Protein AF-A0A944BKM5-F1 (afdb_monomer_lite)

pLDDT: mean 87.32, std 9.2, range [54.47, 97.25]

Radius of gyration: 21.91 Å; chains: 1; bounding box: 54×50×58 Å

Structure (mmCIF, N/CA/C/O backbone):
data_AF-A0A944BKM5-F1
#
_entry.id   AF-A0A944BKM5-F1
#
loop_
_atom_site.group_PDB
_atom_site.id
_atom_site.type_symbol
_atom_site.label_atom_id
_atom_site.label_alt_id
_atom_site.label_comp_id
_atom_site.label_asym_id
_atom_site.label_entity_id
_atom_site.label_seq_id
_atom_site.pdbx_PDB_ins_code
_atom_site.Cartn_x
_atom_site.Cartn_y
_atom_site.Cartn_z
_atom_site.occupancy
_atom_site.B_iso_or_equiv
_atom_site.auth_seq_id
_atom_site.auth_comp_id
_atom_site.auth_asym_id
_atom_site.auth_atom_id
_atom_site.pdbx_PDB_model_num
ATOM 1 N N . SER A 1 1 ? 16.848 -21.409 -8.488 1.00 67.06 1 SER A N 1
ATOM 2 C CA . SER A 1 1 ? 15.874 -21.628 -7.401 1.00 67.06 1 SER A CA 1
ATOM 3 C C . SER A 1 1 ? 14.596 -22.185 -7.993 1.00 67.06 1 SER A C 1
ATOM 5 O O . SER A 1 1 ? 14.307 -21.837 -9.130 1.00 67.06 1 SER A O 1
ATOM 7 N N . ARG A 1 2 ? 13.866 -23.047 -7.276 1.00 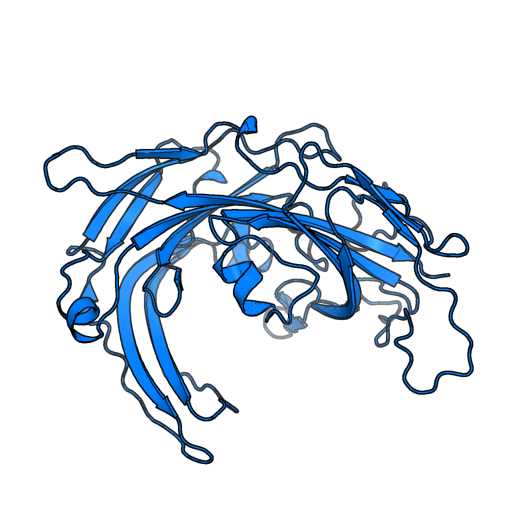83.50 2 ARG A N 1
ATOM 8 C CA . ARG A 1 2 ? 12.548 -23.549 -7.698 1.00 83.50 2 ARG A CA 1
ATOM 9 C C . ARG A 1 2 ? 11.497 -22.981 -6.749 1.00 83.50 2 ARG A C 1
ATOM 11 O O . ARG A 1 2 ? 11.724 -22.989 -5.543 1.00 83.50 2 ARG A O 1
ATOM 18 N N . PHE A 1 3 ? 10.399 -22.488 -7.303 1.00 87.25 3 PHE A N 1
ATOM 19 C CA . PHE A 1 3 ? 9.243 -21.987 -6.564 1.00 87.25 3 PHE A CA 1
ATOM 20 C C . PHE A 1 3 ? 8.012 -22.773 -7.022 1.00 87.25 3 PHE A C 1
ATOM 22 O O . PHE A 1 3 ? 7.973 -23.213 -8.172 1.00 87.25 3 PHE A O 1
ATOM 29 N N . SER A 1 4 ? 7.038 -22.961 -6.137 1.00 89.38 4 SER A N 1
ATOM 30 C CA . SER A 1 4 ? 5.754 -23.590 -6.452 1.00 89.38 4 SER A CA 1
ATOM 31 C C . SER A 1 4 ? 4.616 -22.690 -5.987 1.00 89.38 4 SER A C 1
ATOM 33 O O . SER A 1 4 ? 4.696 -22.072 -4.926 1.00 89.38 4 SER A O 1
ATOM 35 N N . LEU A 1 5 ? 3.576 -22.608 -6.809 1.00 87.69 5 LEU A N 1
ATOM 36 C CA . LEU A 1 5 ? 2.306 -21.973 -6.483 1.00 87.69 5 LEU A CA 1
ATOM 37 C C . LEU A 1 5 ? 1.245 -23.064 -6.574 1.00 87.69 5 LEU A C 1
ATOM 39 O O . LEU A 1 5 ? 1.074 -23.667 -7.633 1.00 87.69 5 LEU A O 1
ATOM 43 N N . ASP A 1 6 ? 0.568 -23.323 -5.463 1.00 89.12 6 ASP A N 1
ATOM 44 C CA . ASP A 1 6 ? -0.441 -24.374 -5.369 1.00 89.12 6 ASP A CA 1
ATOM 45 C C . ASP A 1 6 ? -1.848 -23.771 -5.410 1.00 89.12 6 ASP A C 1
ATOM 47 O O . ASP A 1 6 ? -2.049 -22.615 -5.041 1.00 89.12 6 ASP A O 1
ATOM 51 N N . LYS A 1 7 ? -2.834 -24.583 -5.813 1.00 88.00 7 LYS A N 1
ATOM 52 C CA . LYS A 1 7 ? -4.266 -24.221 -5.821 1.00 88.00 7 LYS A CA 1
ATOM 53 C C . LYS A 1 7 ? -4.591 -22.973 -6.657 1.00 88.00 7 LYS A C 1
ATOM 55 O O . LYS A 1 7 ? -5.461 -22.190 -6.292 1.00 88.00 7 LYS A O 1
ATOM 60 N N . LEU A 1 8 ? -3.897 -22.798 -7.780 1.00 87.62 8 LEU A N 1
ATOM 61 C CA . LEU A 1 8 ? -4.298 -21.811 -8.777 1.00 87.62 8 LEU A CA 1
ATOM 62 C C . LEU A 1 8 ? -5.585 -22.273 -9.463 1.00 87.62 8 LEU A C 1
ATOM 64 O O . LEU A 1 8 ? -5.699 -23.435 -9.863 1.00 87.62 8 LEU A O 1
ATOM 68 N N . GLU A 1 9 ? -6.530 -21.352 -9.614 1.00 91.06 9 GLU A N 1
ATOM 69 C CA . GLU A 1 9 ? -7.710 -21.581 -10.441 1.00 91.06 9 GLU A CA 1
ATOM 70 C C . GLU A 1 9 ? -7.308 -21.798 -11.915 1.00 91.06 9 GLU A C 1
ATOM 72 O O . GLU A 1 9 ? -6.241 -21.364 -12.359 1.00 91.06 9 GLU A O 1
ATOM 77 N N . PRO A 1 10 ? -8.127 -22.488 -12.721 1.00 93.50 10 PRO A N 1
ATOM 78 C CA . PRO A 1 10 ? -7.879 -22.585 -14.152 1.00 93.50 10 PRO A CA 1
ATOM 79 C C . PRO A 1 10 ? -7.942 -21.201 -14.812 1.00 93.50 10 PRO A C 1
ATOM 81 O O . PRO A 1 10 ? -8.901 -20.454 -14.618 1.00 93.50 10 PRO A O 1
ATOM 84 N N . GLY A 1 11 ? -6.955 -20.860 -15.639 1.00 92.75 11 GLY A N 1
ATOM 85 C CA . GLY A 1 11 ? -6.901 -19.539 -16.259 1.00 92.75 11 GLY A CA 1
ATOM 86 C C . GLY A 1 11 ? -5.581 -19.208 -16.941 1.00 92.75 11 GLY A C 1
ATOM 87 O O . GLY A 1 11 ? -4.643 -20.006 -16.972 1.00 92.75 11 GLY A O 1
ATOM 88 N N . LYS A 1 12 ? -5.515 -18.001 -17.510 1.00 90.62 12 LYS A N 1
ATOM 89 C CA . LYS A 1 12 ? -4.280 -17.431 -18.058 1.00 90.62 12 LYS A CA 1
ATOM 90 C C . LYS A 1 12 ? -3.632 -16.522 -17.028 1.00 90.62 12 LYS A C 1
ATOM 92 O O . LYS A 1 12 ? -4.290 -15.637 -16.490 1.00 90.62 12 LYS A O 1
ATOM 97 N N . TYR A 1 13 ? -2.337 -16.711 -16.817 1.00 89.69 13 TYR A N 1
ATOM 98 C CA . TYR A 1 13 ? -1.564 -15.984 -15.821 1.00 89.69 13 TYR A CA 1
ATOM 99 C C . TYR A 1 13 ? -0.344 -15.340 -16.459 1.00 89.69 13 TYR A C 1
ATOM 101 O O . TYR A 1 13 ? 0.337 -15.949 -17.283 1.00 89.69 13 TYR A O 1
ATOM 109 N N . LEU A 1 14 ? -0.042 -14.117 -16.034 1.00 90.19 14 LEU A N 1
ATOM 110 C CA . LEU A 1 14 ? 1.231 -13.471 -16.311 1.00 90.19 14 LEU A CA 1
ATOM 111 C C . LEU A 1 14 ? 2.142 -13.692 -15.104 1.00 90.19 14 LEU A C 1
ATOM 113 O O . LEU A 1 14 ? 1.870 -13.179 -14.022 1.00 90.19 14 LEU A O 1
ATOM 117 N N . ILE A 1 15 ? 3.211 -14.461 -15.284 1.00 91.38 15 ILE A N 1
ATOM 118 C CA . ILE A 1 15 ? 4.198 -14.719 -14.236 1.00 91.38 15 ILE A CA 1
ATOM 119 C C . ILE A 1 15 ? 5.432 -13.885 -14.532 1.00 91.38 15 ILE A C 1
ATOM 121 O O . ILE A 1 15 ? 5.936 -13.885 -15.657 1.00 91.38 15 ILE A O 1
ATOM 125 N N . PHE A 1 16 ? 5.938 -13.203 -13.511 1.00 92.19 16 PHE A N 1
ATOM 126 C CA . PHE A 1 16 ? 7.180 -12.459 -13.596 1.00 92.19 16 PHE A CA 1
ATOM 127 C C . PHE A 1 16 ? 8.074 -12.712 -12.382 1.00 92.19 16 PHE A C 1
ATOM 129 O O . PHE A 1 16 ? 7.610 -13.092 -11.310 1.00 92.19 16 PHE A O 1
ATOM 136 N N . ALA A 1 17 ? 9.371 -12.492 -12.564 1.00 92.38 17 ALA A N 1
ATOM 137 C CA . ALA A 1 17 ? 10.364 -12.520 -11.506 1.00 92.38 17 ALA A CA 1
ATOM 138 C C . ALA A 1 17 ? 11.398 -11.425 -11.745 1.00 92.38 17 ALA A C 1
ATOM 140 O O . ALA A 1 17 ? 11.882 -11.238 -12.863 1.00 92.38 17 ALA A O 1
ATOM 141 N N . LEU A 1 18 ? 11.765 -10.737 -10.670 1.00 93.25 18 LEU A N 1
ATOM 142 C CA . LEU A 1 18 ? 12.852 -9.772 -10.668 1.00 93.25 18 LEU A CA 1
ATOM 143 C C . LEU A 1 18 ? 14.080 -10.413 -10.041 1.00 93.25 18 LEU A C 1
ATOM 145 O O . LEU A 1 18 ? 14.017 -10.981 -8.951 1.00 93.25 18 LEU A O 1
ATOM 149 N N . ALA A 1 19 ? 15.214 -10.270 -10.710 1.00 93.50 19 ALA A N 1
ATOM 150 C CA . ALA A 1 19 ? 16.514 -10.524 -10.117 1.00 93.50 19 ALA A CA 1
ATOM 151 C C . ALA A 1 19 ? 17.203 -9.191 -9.856 1.00 93.50 19 ALA A C 1
ATOM 153 O O . ALA A 1 19 ? 17.174 -8.293 -10.697 1.00 93.50 19 ALA A O 1
ATOM 154 N N . GLY A 1 20 ? 17.835 -9.064 -8.696 1.00 93.44 20 GLY A N 1
ATOM 155 C CA . GLY A 1 20 ? 18.436 -7.812 -8.272 1.00 93.44 20 GLY A CA 1
ATOM 156 C C . GLY A 1 20 ? 19.244 -7.951 -6.993 1.00 93.44 20 GLY A C 1
ATOM 157 O O . GLY A 1 20 ? 19.442 -9.052 -6.477 1.00 93.44 20 GLY A O 1
ATOM 158 N N . ALA A 1 21 ? 19.709 -6.814 -6.488 1.00 92.88 21 ALA A N 1
ATOM 159 C CA . ALA A 1 21 ? 20.446 -6.729 -5.238 1.00 92.88 21 ALA A CA 1
ATOM 160 C C . ALA A 1 21 ? 19.516 -6.268 -4.110 1.00 92.88 21 ALA A C 1
ATOM 162 O O . ALA A 1 21 ? 19.010 -5.144 -4.136 1.00 92.88 21 ALA A O 1
ATOM 163 N N . GLY A 1 22 ? 19.314 -7.135 -3.117 1.00 90.31 22 GLY A N 1
ATOM 164 C CA . GLY A 1 22 ? 18.631 -6.796 -1.870 1.00 90.31 22 GLY A CA 1
ATOM 165 C C . GLY A 1 22 ? 19.586 -6.168 -0.852 1.00 90.31 22 GLY A C 1
ATOM 166 O O . GLY A 1 22 ? 20.737 -6.587 -0.732 1.00 90.31 22 GLY A O 1
ATOM 167 N N . GLY A 1 23 ? 19.105 -5.184 -0.099 1.00 88.69 23 GLY A N 1
ATOM 168 C CA . GLY A 1 23 ? 19.801 -4.547 1.018 1.00 88.69 23 GLY A CA 1
ATOM 169 C C . GLY A 1 23 ? 18.890 -4.434 2.238 1.00 88.69 23 GLY A C 1
ATOM 170 O O . GLY A 1 23 ? 17.668 -4.476 2.110 1.00 88.69 23 GLY A O 1
ATOM 171 N N . ASN A 1 24 ? 19.492 -4.307 3.424 1.00 86.00 24 ASN A N 1
ATOM 172 C CA . ASN A 1 24 ? 18.786 -4.120 4.699 1.00 86.00 24 ASN A CA 1
ATOM 173 C C . ASN A 1 24 ? 17.745 -5.206 5.040 1.00 86.00 24 ASN A C 1
ATOM 175 O O . ASN A 1 24 ? 16.831 -4.948 5.808 1.00 86.00 24 ASN A O 1
ATOM 179 N N . ILE A 1 25 ? 17.891 -6.434 4.531 1.00 83.12 25 ILE A N 1
ATOM 180 C CA . ILE A 1 25 ? 16.893 -7.513 4.693 1.00 83.12 25 ILE A CA 1
ATOM 181 C C . ILE A 1 25 ? 16.577 -7.805 6.172 1.00 83.12 25 ILE A C 1
ATOM 183 O O . ILE A 1 25 ? 15.419 -7.973 6.534 1.00 83.12 25 ILE A O 1
ATOM 187 N N . LEU A 1 26 ? 17.596 -7.829 7.039 1.00 81.25 26 LEU A N 1
ATOM 188 C CA . LEU A 1 26 ? 17.402 -8.065 8.476 1.00 81.25 26 LEU A CA 1
ATOM 189 C C . LEU A 1 26 ? 16.735 -6.880 9.188 1.00 81.25 26 LEU A C 1
ATOM 191 O O . LEU A 1 26 ? 15.969 -7.082 10.118 1.00 81.25 26 LEU A O 1
ATOM 195 N N . ALA A 1 27 ? 17.007 -5.644 8.763 1.00 82.69 27 ALA A N 1
ATOM 196 C CA . ALA A 1 27 ? 16.304 -4.478 9.300 1.00 82.69 27 ALA A CA 1
ATOM 197 C C . ALA A 1 27 ? 14.850 -4.445 8.796 1.00 82.69 27 ALA A C 1
ATOM 199 O O . ALA A 1 27 ? 13.931 -4.151 9.555 1.00 82.69 27 ALA A O 1
ATOM 200 N N . ALA A 1 28 ? 14.635 -4.844 7.540 1.00 82.25 28 ALA A N 1
ATOM 201 C CA . ALA A 1 28 ? 13.328 -4.932 6.905 1.00 82.25 28 ALA A CA 1
ATOM 202 C C . ALA A 1 28 ? 12.380 -5.929 7.582 1.00 82.25 28 ALA A C 1
ATOM 204 O O . ALA A 1 28 ? 11.170 -5.734 7.530 1.00 82.25 28 ALA A O 1
ATOM 205 N N . SER A 1 29 ? 12.902 -6.966 8.250 1.00 75.81 29 SER A N 1
ATOM 206 C CA . SER A 1 29 ? 12.056 -7.894 9.010 1.00 75.81 29 SER A CA 1
ATOM 207 C C . SER A 1 29 ? 11.441 -7.264 10.262 1.00 75.81 29 SER A C 1
ATOM 209 O O . SER A 1 29 ? 10.476 -7.806 10.784 1.00 75.81 29 SER A O 1
ATOM 211 N N . GLN A 1 30 ? 12.003 -6.152 10.747 1.00 75.69 30 GLN A N 1
ATOM 212 C CA . GLN A 1 30 ? 11.473 -5.373 11.872 1.00 75.69 30 GLN A CA 1
ATOM 213 C C . GLN A 1 30 ? 10.744 -4.111 11.399 1.00 75.69 30 GLN A C 1
ATOM 215 O O . GLN A 1 30 ? 9.786 -3.672 12.026 1.00 75.69 30 GLN A O 1
ATOM 220 N N . ASN A 1 31 ? 11.208 -3.515 10.301 1.00 81.12 31 ASN A N 1
ATOM 221 C CA . ASN A 1 31 ? 10.636 -2.309 9.727 1.00 81.12 31 ASN A CA 1
ATOM 222 C C . ASN A 1 31 ? 10.671 -2.389 8.191 1.00 81.12 31 ASN A C 1
ATOM 224 O O . ASN A 1 31 ? 11.718 -2.107 7.605 1.00 81.12 31 ASN A O 1
ATOM 228 N N . PRO A 1 32 ? 9.561 -2.736 7.511 1.00 83.38 32 PRO A N 1
ATOM 229 C CA . PRO A 1 32 ? 9.545 -2.974 6.065 1.00 83.38 32 PRO A CA 1
ATOM 230 C C . PRO A 1 32 ? 9.997 -1.767 5.236 1.00 83.38 32 PRO A C 1
ATOM 232 O O . PRO A 1 32 ? 10.506 -1.942 4.131 1.00 83.38 32 PRO A O 1
ATOM 235 N N . TYR A 1 33 ? 9.903 -0.550 5.777 1.00 88.62 33 TYR A N 1
ATOM 236 C CA . TYR A 1 33 ? 10.384 0.669 5.123 1.00 88.62 33 TYR A CA 1
ATOM 237 C C . TYR A 1 33 ? 11.914 0.755 5.016 1.00 88.62 33 TYR A C 1
ATOM 239 O O . TYR A 1 33 ? 12.425 1.628 4.324 1.00 88.62 33 TYR A O 1
ATOM 247 N N . GLU A 1 34 ? 12.659 -0.137 5.670 1.00 88.44 34 GLU A N 1
ATOM 248 C CA . GLU A 1 34 ? 14.115 -0.245 5.524 1.00 88.44 34 GLU A CA 1
ATOM 249 C C . GLU A 1 34 ? 14.517 -1.068 4.292 1.00 88.44 34 GLU A C 1
ATOM 251 O O . GLU A 1 34 ? 15.664 -0.971 3.842 1.00 88.44 34 GLU A O 1
ATOM 256 N N . LEU A 1 35 ? 13.598 -1.873 3.734 1.00 89.19 35 LEU A N 1
ATOM 257 C CA . LEU A 1 35 ? 13.891 -2.782 2.628 1.00 89.19 35 LEU A CA 1
ATOM 258 C C . LEU A 1 35 ? 14.413 -2.015 1.417 1.00 89.19 35 LEU A C 1
ATOM 260 O O . LEU A 1 35 ? 13.818 -1.034 0.981 1.00 89.19 35 LEU A O 1
ATOM 264 N N . LYS A 1 36 ? 15.511 -2.511 0.847 1.00 92.25 36 LYS A N 1
ATOM 265 C CA . LYS A 1 36 ? 16.042 -2.025 -0.420 1.00 92.25 36 LYS A CA 1
ATOM 266 C C . LYS A 1 36 ? 16.112 -3.165 -1.419 1.00 92.25 36 LYS A C 1
ATOM 268 O O . LYS A 1 36 ? 16.685 -4.208 -1.112 1.00 92.25 36 LYS A O 1
ATOM 273 N N . PHE A 1 37 ? 15.605 -2.955 -2.624 1.00 93.88 37 PHE A N 1
ATOM 274 C CA . PHE A 1 37 ? 15.766 -3.898 -3.721 1.00 93.88 37 PHE A CA 1
ATOM 275 C C . PHE A 1 37 ? 16.029 -3.161 -5.024 1.00 93.88 37 PHE A C 1
ATOM 277 O O . PHE A 1 37 ? 15.123 -2.559 -5.581 1.00 93.88 37 PHE A O 1
ATOM 284 N N . LYS A 1 38 ? 17.255 -3.265 -5.543 1.00 93.31 38 LYS A N 1
ATOM 285 C CA . LYS A 1 38 ? 17.605 -2.694 -6.844 1.00 93.31 38 LYS A CA 1
ATOM 286 C C . LYS A 1 38 ? 17.485 -3.758 -7.939 1.00 93.31 38 LYS A C 1
ATOM 288 O O . LYS A 1 38 ? 18.284 -4.705 -7.919 1.00 93.31 38 LYS A O 1
ATOM 293 N N . PRO A 1 39 ? 16.557 -3.624 -8.901 1.00 93.69 39 PRO A N 1
ATOM 294 C CA . PRO A 1 39 ? 16.396 -4.603 -9.965 1.00 93.69 39 PRO A CA 1
ATOM 295 C C . PRO A 1 39 ? 17.574 -4.573 -10.944 1.00 93.69 39 PRO A C 1
ATOM 297 O O . PRO A 1 39 ? 18.191 -3.540 -11.196 1.00 93.69 39 PRO A O 1
ATOM 300 N N . MET A 1 40 ? 17.888 -5.739 -11.500 1.00 95.69 40 MET A N 1
ATOM 301 C CA . MET A 1 40 ? 18.941 -5.942 -12.499 1.00 95.69 40 MET A CA 1
ATOM 302 C C . MET A 1 40 ? 18.423 -6.675 -13.734 1.00 95.69 40 MET A C 1
ATOM 304 O O . MET A 1 40 ? 18.920 -6.434 -14.828 1.00 95.69 40 MET A O 1
ATOM 308 N N . ALA A 1 41 ? 17.441 -7.561 -13.576 1.00 95.56 41 ALA A N 1
ATOM 309 C CA . ALA A 1 41 ? 16.804 -8.236 -14.695 1.00 95.56 41 ALA A CA 1
ATOM 310 C C . ALA A 1 41 ? 15.354 -8.609 -14.378 1.00 95.56 41 ALA A C 1
ATOM 312 O O . ALA A 1 41 ? 15.008 -8.858 -13.221 1.00 95.56 41 ALA A O 1
ATOM 313 N N . LEU A 1 42 ? 14.534 -8.687 -15.423 1.00 95.31 42 LEU A N 1
ATOM 314 C CA . LEU A 1 42 ? 13.142 -9.120 -15.371 1.00 95.31 42 LEU A CA 1
ATOM 315 C C . LEU A 1 42 ? 12.961 -10.349 -16.270 1.00 95.31 42 LEU A C 1
ATOM 317 O O . LEU A 1 42 ? 13.319 -10.347 -17.449 1.00 95.31 42 LEU A O 1
ATOM 321 N N . GLY A 1 43 ? 12.405 -11.411 -15.697 1.00 94.75 43 GLY A N 1
ATOM 322 C CA . GLY A 1 43 ? 11.850 -12.538 -16.436 1.00 94.75 43 GLY A CA 1
ATOM 323 C C . GLY A 1 43 ? 10.336 -12.448 -16.418 1.00 94.75 43 GLY A C 1
ATOM 324 O O . GLY A 1 43 ? 9.759 -12.175 -15.368 1.00 94.75 43 GLY A O 1
ATOM 325 N N . ILE A 1 44 ? 9.690 -12.656 -17.561 1.00 94.19 44 ILE A N 1
ATOM 326 C CA . ILE A 1 44 ? 8.236 -12.556 -17.682 1.00 94.19 44 ILE A CA 1
ATOM 327 C C . ILE A 1 44 ? 7.702 -13.518 -18.739 1.00 94.19 44 ILE A C 1
ATOM 329 O O . ILE A 1 44 ? 8.331 -13.715 -19.779 1.00 94.19 44 ILE A O 1
ATOM 333 N N . LYS A 1 45 ? 6.555 -14.144 -18.461 1.00 93.12 45 LYS A N 1
ATOM 334 C CA . LYS A 1 45 ? 5.922 -15.114 -19.356 1.00 93.12 45 LYS A CA 1
ATOM 335 C C . LYS A 1 45 ? 4.423 -15.224 -19.093 1.00 93.12 45 LYS A C 1
ATOM 337 O O . LYS A 1 45 ? 3.988 -15.178 -17.946 1.00 93.12 45 LYS A O 1
ATOM 342 N N . GLU A 1 46 ? 3.642 -15.411 -20.153 1.00 92.12 46 GLU A N 1
ATOM 343 C CA . GLU A 1 46 ? 2.238 -15.819 -20.043 1.00 92.12 46 GLU A CA 1
ATOM 344 C C . GLU A 1 46 ? 2.145 -17.350 -20.020 1.00 92.12 46 GLU A C 1
ATOM 346 O O . GLU A 1 46 ? 2.818 -18.035 -20.798 1.00 92.12 46 GLU A O 1
ATOM 351 N N . ILE A 1 47 ? 1.325 -17.884 -19.119 1.00 92.69 47 ILE A N 1
ATOM 352 C CA . ILE A 1 47 ? 1.056 -19.315 -18.992 1.00 92.69 47 ILE A CA 1
ATOM 353 C C . ILE A 1 47 ? -0.451 -19.568 -18.945 1.00 92.69 47 ILE A C 1
ATOM 355 O O . ILE A 1 47 ? -1.230 -18.685 -18.589 1.00 92.69 47 ILE A O 1
ATOM 359 N N . GLU A 1 48 ? -0.855 -20.791 -19.265 1.00 94.19 48 GLU A N 1
ATOM 360 C CA . GLU A 1 48 ? -2.223 -21.276 -19.094 1.00 94.19 48 GLU A CA 1
ATOM 361 C C . GLU A 1 48 ? -2.198 -22.417 -18.075 1.00 94.19 48 GLU A C 1
ATOM 363 O O . GLU A 1 48 ? -1.433 -23.368 -18.232 1.00 94.19 48 GLU A O 1
ATOM 368 N N . VAL A 1 49 ? -3.009 -22.303 -17.026 1.00 94.00 49 VAL A N 1
ATOM 369 C CA . VAL A 1 49 ? -3.215 -23.338 -16.010 1.00 94.00 49 VAL A CA 1
ATOM 370 C C . VAL A 1 49 ? -4.571 -23.979 -16.261 1.00 94.00 49 VAL A C 1
ATOM 372 O O . VAL A 1 49 ? -5.578 -23.286 -16.411 1.00 94.00 49 VAL A O 1
ATOM 375 N N . ARG A 1 50 ? -4.605 -25.311 -16.302 1.00 94.44 50 ARG A N 1
ATOM 376 C CA . ARG A 1 50 ? -5.832 -26.099 -16.454 1.00 94.44 50 ARG A CA 1
ATOM 377 C C . ARG A 1 50 ? -6.116 -26.875 -15.176 1.00 94.44 50 ARG A C 1
ATOM 379 O O . ARG A 1 50 ? -5.202 -27.218 -14.429 1.00 94.44 50 ARG A O 1
ATOM 386 N N . ALA A 1 51 ? -7.394 -27.153 -14.927 1.00 93.75 51 ALA A N 1
ATOM 387 C CA . ALA A 1 51 ? -7.829 -27.846 -13.719 1.00 93.75 51 ALA A CA 1
ATOM 388 C C . ALA A 1 51 ? -7.118 -29.201 -13.562 1.00 93.75 51 ALA A C 1
ATOM 390 O O . ALA A 1 51 ? -7.197 -30.053 -14.446 1.00 93.75 51 ALA A O 1
ATOM 391 N N . GLY A 1 52 ? -6.455 -29.399 -12.420 1.00 92.19 52 GLY A N 1
ATOM 392 C CA . GLY A 1 52 ? -5.766 -30.649 -12.086 1.00 92.19 52 GLY A CA 1
ATOM 393 C C . GLY A 1 52 ? -4.406 -30.857 -12.762 1.00 92.19 52 GLY A C 1
ATOM 394 O O . GLY A 1 52 ? -3.807 -31.911 -12.559 1.00 92.19 52 GLY A O 1
ATOM 395 N N . GLU A 1 53 ? -3.899 -29.889 -13.532 1.00 91.88 53 GLU A N 1
ATOM 396 C CA . GLU A 1 53 ? -2.578 -29.973 -14.161 1.00 91.88 53 GLU A CA 1
ATOM 397 C C . GLU A 1 53 ? -1.496 -29.283 -13.318 1.00 91.88 53 GLU A C 1
ATOM 399 O O . GLU A 1 53 ? -1.714 -28.237 -12.707 1.00 91.88 53 GLU A O 1
ATOM 404 N N . THR A 1 54 ? -0.293 -29.858 -13.319 1.00 90.69 54 THR A N 1
ATOM 405 C CA . THR A 1 54 ? 0.921 -29.186 -12.841 1.00 90.69 54 THR A CA 1
ATOM 406 C C . THR A 1 54 ? 1.682 -28.652 -14.045 1.00 90.69 54 THR A C 1
ATOM 408 O O . THR A 1 54 ? 2.036 -29.414 -14.943 1.00 90.69 54 THR A O 1
ATOM 411 N N . VAL A 1 55 ? 1.947 -27.347 -14.057 1.00 90.88 55 VAL A N 1
ATOM 412 C CA . VAL A 1 55 ? 2.689 -26.683 -15.131 1.00 90.88 55 VAL A CA 1
ATOM 413 C C . VAL A 1 55 ? 4.089 -26.346 -14.627 1.00 90.88 55 VAL A C 1
ATOM 415 O O . VAL A 1 55 ? 4.258 -25.452 -13.800 1.00 90.88 55 VAL A O 1
ATOM 418 N N . ASP A 1 56 ? 5.102 -27.049 -15.133 1.00 92.38 56 ASP A N 1
ATOM 419 C CA . ASP A 1 56 ? 6.502 -26.689 -14.903 1.00 92.38 56 ASP A CA 1
ATOM 420 C C . ASP A 1 56 ? 6.942 -25.645 -15.935 1.00 92.38 56 ASP A C 1
ATOM 422 O O . ASP A 1 56 ? 6.793 -25.837 -17.146 1.00 92.38 56 ASP A O 1
ATOM 426 N N . ILE A 1 57 ? 7.498 -24.531 -15.458 1.00 91.06 57 ILE A N 1
ATOM 427 C CA . ILE A 1 57 ? 7.963 -23.444 -16.317 1.00 91.06 57 ILE A CA 1
ATOM 428 C C . ILE A 1 57 ? 9.388 -23.034 -15.978 1.00 91.06 57 ILE A C 1
ATOM 430 O O . ILE A 1 57 ? 9.737 -22.817 -14.819 1.00 91.06 57 ILE A O 1
ATOM 434 N N . ASP A 1 58 ? 10.179 -22.828 -17.025 1.00 92.69 58 ASP A N 1
ATOM 435 C CA . ASP A 1 58 ? 11.385 -22.020 -16.940 1.00 92.69 58 ASP A CA 1
ATOM 436 C C . ASP A 1 58 ? 11.022 -20.558 -17.203 1.00 92.69 58 ASP A C 1
ATOM 438 O O . ASP A 1 58 ? 10.385 -20.227 -18.213 1.00 92.69 58 ASP A O 1
ATOM 442 N N . LEU A 1 59 ? 11.449 -19.686 -16.289 1.00 93.25 59 LEU A N 1
ATOM 443 C CA . LEU A 1 59 ? 11.289 -18.240 -16.390 1.00 93.25 59 LEU A CA 1
ATOM 444 C C . LEU A 1 59 ? 12.662 -17.580 -16.594 1.00 93.25 59 LEU A C 1
ATOM 446 O O . LEU A 1 59 ? 13.322 -17.204 -15.622 1.00 93.25 59 LEU A O 1
ATOM 450 N N . PRO A 1 60 ? 13.139 -17.475 -17.844 1.00 92.56 60 PRO A N 1
ATOM 451 C CA . PRO A 1 60 ? 14.414 -16.834 -18.137 1.00 92.56 60 PRO A CA 1
ATOM 452 C C . PRO A 1 60 ? 14.354 -15.327 -17.852 1.00 92.56 60 PRO A C 1
ATOM 454 O O . PRO A 1 60 ? 13.386 -14.649 -18.193 1.00 92.56 60 PRO A O 1
ATOM 457 N N . LEU A 1 61 ? 15.423 -14.793 -17.262 1.00 93.69 61 LEU A N 1
ATOM 458 C CA . LEU A 1 61 ? 15.603 -13.364 -16.991 1.00 93.69 61 LEU A CA 1
ATOM 459 C C . LEU A 1 61 ? 16.089 -12.654 -18.265 1.00 93.69 61 LEU A C 1
ATOM 461 O O . LEU A 1 61 ? 17.285 -12.426 -18.434 1.00 93.69 61 LEU A O 1
ATOM 465 N N . GLN A 1 62 ? 15.173 -12.404 -19.200 1.00 93.44 62 GLN A N 1
ATOM 466 C CA . GLN A 1 62 ? 15.501 -11.960 -20.562 1.00 93.44 62 GLN A CA 1
ATOM 467 C C . GLN A 1 62 ? 15.674 -10.444 -20.700 1.00 93.44 62 GLN A C 1
ATOM 469 O O . GLN A 1 62 ? 16.405 -9.996 -21.579 1.00 93.44 62 GLN A O 1
ATOM 474 N N . ILE A 1 63 ? 15.024 -9.657 -19.843 1.00 94.38 63 ILE A N 1
ATOM 475 C CA . ILE A 1 63 ? 15.053 -8.195 -19.915 1.00 94.38 63 ILE A CA 1
ATOM 476 C C . ILE A 1 63 ? 16.152 -7.690 -18.976 1.00 94.38 63 ILE A C 1
ATOM 478 O O . ILE A 1 63 ? 16.027 -7.820 -17.756 1.00 94.38 63 ILE A O 1
ATOM 482 N N . ASP A 1 64 ? 17.232 -7.124 -19.526 1.00 94.31 64 ASP A N 1
ATOM 483 C CA . ASP A 1 64 ? 18.342 -6.561 -18.742 1.00 94.31 64 ASP A CA 1
ATOM 484 C C . ASP A 1 64 ? 18.043 -5.117 -18.311 1.00 94.31 64 ASP A C 1
ATOM 486 O O . ASP A 1 64 ? 18.159 -4.168 -19.090 1.00 94.31 64 ASP A O 1
ATOM 490 N N . LEU A 1 65 ? 17.718 -4.946 -17.031 1.00 94.25 65 LEU A N 1
ATOM 491 C CA . LEU A 1 65 ? 17.384 -3.654 -16.428 1.00 94.25 65 LEU A CA 1
ATOM 492 C C . LEU A 1 65 ? 18.625 -2.827 -16.051 1.00 94.25 65 LEU A C 1
ATOM 494 O O . LEU A 1 65 ? 18.503 -1.798 -15.400 1.00 94.25 65 LEU A O 1
ATOM 498 N N . ARG A 1 66 ? 19.837 -3.247 -16.430 1.00 91.50 66 ARG A N 1
ATOM 499 C CA . ARG A 1 66 ? 21.068 -2.458 -16.223 1.00 91.50 66 ARG A CA 1
ATOM 500 C C . ARG A 1 66 ? 21.475 -1.665 -17.455 1.00 91.50 66 ARG A C 1
ATOM 502 O O . ARG A 1 66 ? 22.271 -0.738 -17.338 1.00 91.50 66 ARG A O 1
ATOM 509 N N . THR A 1 67 ? 21.020 -2.092 -18.630 1.00 88.12 67 THR A N 1
ATOM 510 C CA . THR A 1 67 ? 21.485 -1.557 -19.918 1.00 88.12 67 THR A CA 1
ATOM 511 C C . THR A 1 67 ? 20.352 -1.234 -20.886 1.00 88.12 67 THR A C 1
ATOM 513 O O . THR A 1 67 ? 20.537 -0.376 -21.748 1.00 88.12 67 THR A O 1
ATOM 516 N N . ASN A 1 68 ? 19.182 -1.868 -20.744 1.00 86.38 68 ASN A N 1
ATOM 517 C CA . ASN A 1 68 ? 18.030 -1.654 -21.616 1.00 86.38 68 ASN A CA 1
ATOM 518 C C . ASN A 1 68 ? 16.881 -0.948 -20.882 1.00 86.38 68 ASN A C 1
ATOM 520 O O . ASN A 1 68 ? 15.777 -1.485 -20.759 1.00 86.38 68 ASN A O 1
ATOM 524 N N . THR A 1 69 ? 17.150 0.258 -20.382 1.00 92.38 69 THR A N 1
ATOM 525 C CA . THR A 1 69 ? 16.183 1.038 -19.602 1.00 92.38 69 THR A CA 1
ATOM 526 C C . THR A 1 69 ? 15.873 2.395 -20.212 1.00 92.38 69 THR A C 1
ATOM 528 O O . THR A 1 69 ? 16.632 2.932 -21.028 1.00 92.38 69 THR A O 1
ATOM 531 N N . ASP A 1 70 ? 14.722 2.918 -19.801 1.00 93.19 70 ASP A N 1
ATOM 532 C CA . ASP A 1 70 ? 14.399 4.335 -19.814 1.00 93.19 70 ASP A CA 1
ATOM 533 C C . ASP A 1 70 ? 14.503 4.863 -18.372 1.00 93.19 70 ASP A C 1
ATOM 535 O O . ASP A 1 70 ? 14.014 4.235 -17.426 1.00 93.19 70 ASP A O 1
ATOM 539 N N . ASP A 1 71 ? 15.158 6.013 -18.204 1.00 94.00 71 ASP A N 1
ATOM 540 C CA . ASP A 1 71 ? 15.483 6.570 -16.889 1.00 94.00 71 ASP A CA 1
ATOM 541 C C . ASP A 1 71 ? 14.573 7.7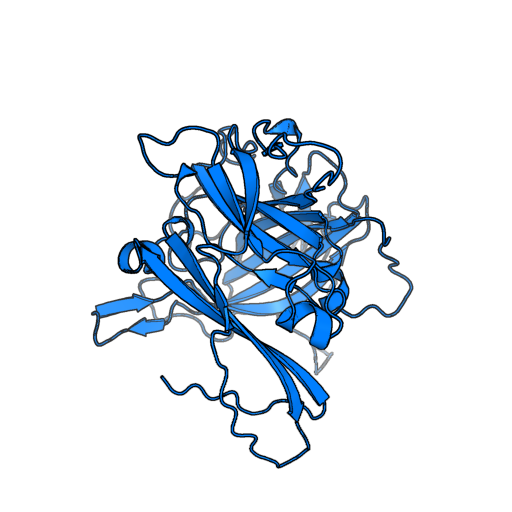52 -16.550 1.00 94.00 71 ASP A C 1
ATOM 543 O O . ASP A 1 71 ? 14.343 8.635 -17.377 1.00 94.00 71 ASP A O 1
ATOM 547 N N . ALA A 1 72 ? 14.121 7.832 -15.303 1.00 96.00 72 ALA A N 1
ATOM 548 C CA . ALA A 1 72 ? 13.387 8.981 -14.784 1.00 96.00 72 ALA A CA 1
ATOM 549 C C . ALA A 1 72 ? 13.970 9.451 -13.449 1.00 96.00 72 ALA A C 1
ATOM 551 O O . ALA A 1 72 ? 14.754 8.760 -12.796 1.00 96.00 72 ALA A O 1
ATOM 552 N N . ARG A 1 73 ? 13.588 10.657 -13.032 1.00 96.69 73 ARG A N 1
ATOM 553 C CA . ARG A 1 73 ? 13.986 11.243 -11.749 1.00 96.69 73 ARG A CA 1
ATOM 554 C C . ARG A 1 73 ? 12.763 11.495 -10.887 1.00 96.69 73 ARG A C 1
ATOM 556 O O . ARG A 1 73 ? 11.758 12.002 -11.374 1.00 96.69 73 ARG A O 1
ATOM 563 N N . LEU A 1 74 ? 12.870 11.206 -9.598 1.00 96.69 74 LEU A N 1
ATOM 564 C CA . LEU A 1 74 ? 11.853 11.551 -8.614 1.00 96.69 74 LEU A CA 1
ATOM 565 C C . LEU A 1 74 ? 12.426 12.518 -7.587 1.00 96.69 74 LEU A C 1
ATOM 567 O O . LEU A 1 74 ? 13.392 12.211 -6.894 1.00 96.69 74 LEU A O 1
ATOM 571 N N . HIS A 1 75 ? 11.791 13.674 -7.452 1.00 96.19 75 HIS A N 1
ATOM 572 C CA . HIS A 1 75 ? 11.978 14.542 -6.301 1.00 96.19 75 HIS A CA 1
ATOM 573 C C . HIS A 1 75 ? 11.012 14.097 -5.205 1.00 96.19 75 HIS A C 1
ATOM 575 O O . HIS A 1 75 ? 9.805 14.269 -5.341 1.00 96.19 75 HIS A O 1
ATOM 581 N N . PHE A 1 76 ? 11.542 13.521 -4.131 1.00 95.00 76 PHE A N 1
ATOM 582 C CA . PHE A 1 76 ? 10.784 12.920 -3.038 1.00 95.00 76 PHE A CA 1
ATOM 583 C C . PHE A 1 76 ? 11.111 13.615 -1.711 1.00 95.00 76 PHE A C 1
ATOM 585 O O . PHE A 1 76 ? 12.282 13.831 -1.390 1.00 95.00 76 PHE A O 1
ATOM 592 N N . GLY A 1 77 ? 10.105 14.021 -0.940 1.00 86.88 77 GLY A N 1
ATOM 593 C CA . GLY A 1 77 ? 10.334 14.731 0.323 1.00 86.88 77 GLY A CA 1
ATOM 594 C C . GLY A 1 77 ? 9.114 15.483 0.845 1.00 86.88 77 GLY A C 1
ATOM 595 O O . GLY A 1 77 ? 8.062 15.447 0.228 1.00 86.88 77 GLY A O 1
ATOM 596 N N . GLN A 1 78 ? 9.248 16.146 1.999 1.00 90.94 78 GLN A N 1
ATOM 597 C CA . GLN A 1 78 ? 8.124 16.777 2.715 1.00 90.94 78 GLN A CA 1
ATOM 598 C C . GLN A 1 78 ? 6.897 15.851 2.786 1.00 90.94 78 GLN A C 1
ATOM 600 O O . GLN A 1 78 ? 5.877 16.101 2.156 1.00 90.94 78 GLN A O 1
ATOM 605 N N . LEU A 1 79 ? 7.017 14.745 3.519 1.00 94.25 79 LEU A N 1
ATOM 606 C CA . LEU A 1 79 ? 5.930 13.776 3.669 1.00 94.25 79 LEU A CA 1
ATOM 607 C C . LEU A 1 79 ? 4.699 14.415 4.348 1.00 94.25 79 LEU A C 1
ATOM 609 O O . LEU A 1 79 ? 4.855 15.405 5.075 1.00 94.25 79 LEU A O 1
ATOM 613 N N . PRO A 1 80 ? 3.476 13.894 4.119 1.00 94.06 80 PRO A N 1
ATOM 614 C CA . PRO A 1 80 ? 2.265 14.464 4.698 1.00 94.06 80 PRO A CA 1
ATOM 615 C C . PRO A 1 80 ? 2.324 14.492 6.223 1.00 94.06 80 PRO A C 1
ATOM 617 O O . PRO A 1 80 ? 2.993 13.681 6.864 1.00 94.06 80 PRO A O 1
ATOM 620 N N . THR A 1 81 ? 1.603 15.444 6.809 1.00 93.25 81 THR A N 1
ATOM 621 C CA . THR A 1 81 ? 1.482 15.569 8.262 1.00 93.25 81 THR A CA 1
ATOM 622 C C . THR A 1 81 ? 0.658 14.424 8.838 1.00 93.25 81 THR A C 1
ATOM 624 O O . THR A 1 81 ? -0.474 14.198 8.411 1.00 93.25 81 THR A O 1
ATOM 627 N N . ASP A 1 82 ? 1.195 13.769 9.859 1.00 92.75 82 ASP A N 1
ATOM 628 C CA . ASP A 1 82 ? 0.468 12.853 10.719 1.00 92.75 82 ASP A CA 1
ATOM 629 C C . ASP A 1 82 ? -0.516 13.640 11.604 1.00 92.75 82 ASP A C 1
ATOM 631 O O . ASP A 1 82 ? -0.087 14.455 12.430 1.00 92.75 82 ASP A O 1
ATOM 635 N N . PRO A 1 83 ? -1.835 13.415 11.482 1.00 89.62 83 PRO A N 1
ATOM 636 C CA . PRO A 1 83 ? -2.826 14.103 12.299 1.00 89.62 83 PRO A CA 1
ATOM 637 C C . PRO A 1 83 ? -2.728 13.759 13.793 1.00 89.62 83 PRO A C 1
ATOM 639 O O . PRO A 1 83 ? -3.247 14.524 14.606 1.00 89.62 83 PRO A O 1
ATOM 642 N N . LYS A 1 84 ? -2.074 12.647 14.169 1.00 86.00 84 LYS A N 1
ATOM 643 C CA . LYS A 1 84 ? -1.860 12.259 15.572 1.00 86.00 84 LYS A CA 1
ATOM 644 C C . LYS A 1 84 ? -0.797 13.126 16.245 1.00 86.00 84 LYS A C 1
ATOM 646 O O . LYS A 1 84 ? -0.981 13.554 17.378 1.00 86.00 84 LYS A O 1
ATOM 651 N N . THR A 1 85 ? 0.313 13.385 15.556 1.00 88.19 85 THR A N 1
ATOM 652 C CA . THR A 1 85 ? 1.491 14.051 16.145 1.00 88.19 85 THR A CA 1
ATOM 653 C C . THR A 1 85 ? 1.660 15.503 15.693 1.00 88.19 85 THR A C 1
ATOM 655 O O . THR A 1 85 ? 2.417 16.258 16.302 1.00 88.19 85 THR A O 1
ATOM 658 N N . GLY A 1 86 ? 0.988 15.909 14.612 1.00 91.19 86 GLY A N 1
ATOM 659 C CA . GLY A 1 86 ? 1.185 17.207 13.965 1.00 91.19 86 GLY A CA 1
ATOM 660 C C . GLY A 1 86 ? 2.532 17.344 13.242 1.00 91.19 86 GLY A C 1
ATOM 661 O O . GLY A 1 86 ? 2.837 18.424 12.740 1.00 91.19 86 GLY A O 1
ATOM 662 N N . GLN A 1 87 ? 3.333 16.276 13.177 1.00 93.19 87 GLN A N 1
ATOM 663 C CA . GLN A 1 87 ? 4.624 16.229 12.487 1.00 93.19 87 GLN A CA 1
ATOM 664 C C . GLN A 1 87 ? 4.489 15.544 11.125 1.00 93.19 87 GLN A C 1
ATOM 666 O O . GLN A 1 87 ? 3.514 14.842 10.876 1.00 93.19 87 GLN A O 1
ATOM 671 N N . ALA A 1 88 ? 5.453 15.739 10.224 1.00 93.62 88 ALA A N 1
ATOM 672 C CA . ALA A 1 88 ? 5.512 14.958 8.986 1.00 93.62 88 ALA A CA 1
ATOM 673 C C . ALA A 1 88 ? 5.681 13.462 9.298 1.00 93.62 88 ALA A C 1
ATOM 675 O O . ALA A 1 88 ? 6.358 13.106 10.267 1.00 93.62 88 ALA A O 1
ATOM 676 N N . LEU A 1 89 ? 5.092 12.595 8.470 1.00 94.06 89 LEU A N 1
ATOM 677 C CA . LEU A 1 89 ? 5.286 11.155 8.604 1.00 94.06 89 LEU A CA 1
ATOM 678 C C . LEU A 1 89 ? 6.785 10.807 8.534 1.00 94.06 89 LEU A C 1
ATOM 680 O O . LEU A 1 89 ? 7.508 11.371 7.708 1.00 94.06 89 LEU A O 1
ATOM 684 N N . PRO A 1 90 ? 7.273 9.920 9.417 1.00 93.06 90 PRO A N 1
ATOM 685 C CA . PRO A 1 90 ? 8.702 9.687 9.593 1.00 93.06 90 PRO A CA 1
ATOM 686 C C . PRO A 1 90 ? 9.320 8.695 8.607 1.00 93.06 90 PRO A C 1
ATOM 688 O O . PRO A 1 90 ? 10.543 8.593 8.603 1.00 93.06 90 PRO A O 1
ATOM 691 N N . MET A 1 91 ? 8.522 7.941 7.844 1.00 93.88 91 MET A N 1
ATOM 692 C CA . MET A 1 91 ? 9.010 6.895 6.939 1.00 93.88 91 MET A CA 1
ATOM 693 C C . MET A 1 91 ? 8.573 7.154 5.504 1.00 93.88 91 MET A C 1
ATOM 695 O O . MET A 1 91 ? 7.419 7.508 5.269 1.00 93.88 91 MET A O 1
ATOM 699 N N . GLY A 1 92 ? 9.480 6.923 4.555 1.00 93.81 92 GLY A N 1
ATOM 700 C CA . GLY A 1 92 ? 9.237 7.078 3.124 1.00 93.81 92 GLY A CA 1
ATOM 701 C C . GLY A 1 92 ? 9.737 5.881 2.318 1.00 93.81 92 GLY A C 1
ATOM 702 O O . GLY A 1 92 ? 10.831 5.378 2.564 1.00 93.81 92 GLY A O 1
ATOM 703 N N . LEU A 1 93 ? 8.958 5.438 1.336 1.00 94.38 93 LEU A N 1
ATOM 704 C CA . LEU A 1 93 ? 9.320 4.367 0.411 1.00 94.38 93 LEU A CA 1
ATOM 705 C C . LEU A 1 93 ? 8.902 4.747 -1.008 1.00 94.38 93 LEU A C 1
ATOM 707 O O . LEU A 1 93 ? 7.845 5.339 -1.217 1.00 94.38 93 LEU A O 1
ATOM 711 N N . VAL A 1 94 ? 9.732 4.406 -1.987 1.00 95.31 94 VAL A N 1
ATOM 712 C CA . VAL A 1 94 ? 9.453 4.641 -3.404 1.00 95.31 94 VAL A CA 1
ATOM 713 C C . VAL A 1 94 ? 9.412 3.304 -4.128 1.00 95.31 94 VAL A C 1
ATOM 715 O O . VAL A 1 94 ? 10.358 2.522 -4.054 1.00 95.31 94 VAL A O 1
ATOM 718 N N . LEU A 1 95 ? 8.314 3.058 -4.838 1.00 94.94 95 LEU A N 1
ATOM 719 C CA . LEU A 1 95 ? 8.039 1.826 -5.570 1.00 94.94 95 LEU A CA 1
ATOM 720 C C . LEU A 1 95 ? 7.789 2.166 -7.049 1.00 94.94 95 LEU A C 1
ATOM 722 O O . LEU A 1 95 ? 6.678 2.545 -7.423 1.00 94.94 95 LEU A O 1
ATOM 726 N N . PRO A 1 96 ? 8.811 2.097 -7.912 1.00 95.31 96 PRO A N 1
ATOM 727 C CA . PRO A 1 96 ? 8.652 2.158 -9.361 1.00 95.31 96 PRO A CA 1
ATOM 728 C C . PRO A 1 96 ? 7.877 0.944 -9.868 1.00 95.31 96 PRO A C 1
ATOM 730 O O . PRO A 1 96 ? 8.121 -0.187 -9.440 1.00 95.31 96 PRO A O 1
ATOM 733 N N . MET A 1 97 ? 6.953 1.172 -10.795 1.00 93.44 97 MET A N 1
ATOM 734 C CA . MET A 1 97 ? 6.057 0.149 -11.326 1.00 93.44 97 MET A CA 1
ATOM 735 C C . MET A 1 97 ? 5.805 0.354 -12.816 1.00 93.44 97 MET A C 1
ATOM 737 O O . MET A 1 97 ? 5.914 1.464 -13.329 1.00 93.44 97 MET A O 1
ATOM 741 N N . ILE A 1 98 ? 5.382 -0.697 -13.510 1.00 92.19 98 ILE A N 1
ATOM 742 C CA . ILE A 1 98 ? 4.790 -0.572 -14.845 1.00 92.19 98 ILE A CA 1
ATOM 743 C C . ILE A 1 98 ? 3.373 -1.120 -14.839 1.00 92.19 98 ILE A C 1
ATOM 745 O O . ILE A 1 98 ? 3.117 -2.221 -14.346 1.00 92.19 98 ILE A O 1
ATOM 749 N N . ARG A 1 99 ? 2.452 -0.360 -15.426 1.00 90.19 99 ARG A N 1
ATOM 750 C CA . ARG A 1 99 ? 1.136 -0.858 -15.810 1.00 90.19 99 ARG A CA 1
ATOM 751 C C . ARG A 1 99 ? 1.242 -1.482 -17.195 1.00 90.19 99 ARG A C 1
ATOM 753 O O . ARG A 1 99 ? 1.688 -0.842 -18.145 1.00 90.19 99 ARG A O 1
ATOM 760 N N . THR A 1 100 ? 0.823 -2.740 -17.311 1.00 88.75 100 THR A N 1
ATOM 761 C CA . THR A 1 100 ? 1.050 -3.542 -18.523 1.00 88.75 100 THR A CA 1
ATOM 762 C C . THR A 1 100 ? -0.166 -3.687 -19.430 1.00 88.75 100 THR A C 1
ATOM 764 O O . THR A 1 100 ? -0.093 -4.320 -20.482 1.00 88.75 100 THR A O 1
ATOM 767 N N . GLY A 1 101 ? -1.315 -3.154 -19.011 1.00 83.38 101 GLY A N 1
ATOM 768 C CA . GLY A 1 101 ? -2.621 -3.447 -19.611 1.00 83.38 101 GLY A CA 1
ATOM 769 C C . GLY A 1 101 ? -3.202 -4.805 -19.188 1.00 83.38 101 GLY A C 1
ATOM 770 O O . GLY A 1 101 ? -4.413 -4.978 -19.260 1.00 83.38 101 GLY A O 1
ATOM 771 N N . LYS A 1 102 ? -2.369 -5.728 -18.680 1.00 83.81 102 LYS A N 1
ATOM 772 C CA . LYS A 1 102 ? -2.777 -7.017 -18.088 1.00 83.81 102 LYS A CA 1
ATOM 773 C C . LYS A 1 102 ? -2.588 -7.076 -16.563 1.00 83.81 102 LYS A C 1
ATOM 775 O O . LYS A 1 102 ? -2.870 -8.098 -15.953 1.00 83.81 102 LYS A O 1
ATOM 780 N N . GLY A 1 103 ? -2.079 -6.004 -15.957 1.00 80.69 103 GLY A N 1
ATOM 781 C CA . GLY A 1 103 ? -1.798 -5.910 -14.526 1.00 80.69 103 GLY A CA 1
ATOM 782 C C . GLY A 1 103 ? -0.686 -4.904 -14.232 1.00 80.69 103 GLY A C 1
ATOM 783 O O . GLY A 1 103 ? -0.391 -4.035 -15.060 1.00 80.69 103 GLY A O 1
ATOM 784 N N . TYR A 1 104 ? -0.060 -5.054 -13.067 1.00 86.12 104 TYR A N 1
ATOM 785 C CA . TYR A 1 104 ? 1.056 -4.229 -12.609 1.00 86.12 104 TYR A CA 1
ATOM 786 C C . TYR A 1 104 ? 2.287 -5.082 -12.322 1.00 86.12 104 TYR A C 1
ATOM 788 O O . TYR A 1 104 ? 2.172 -6.206 -11.840 1.00 86.12 104 TYR A O 1
ATOM 796 N N . ILE A 1 105 ? 3.467 -4.526 -12.585 1.00 89.69 105 ILE A N 1
ATOM 797 C CA . ILE A 1 105 ? 4.750 -5.117 -12.201 1.00 89.69 105 ILE A CA 1
ATOM 798 C C . ILE A 1 105 ? 5.490 -4.084 -11.361 1.00 89.69 105 ILE A C 1
ATOM 800 O O . ILE A 1 105 ? 5.854 -3.022 -11.865 1.00 89.69 105 ILE A O 1
ATOM 804 N N . PHE A 1 106 ? 5.703 -4.395 -10.086 1.00 90.06 106 PHE A N 1
ATOM 805 C CA . PHE A 1 106 ? 6.614 -3.650 -9.219 1.00 90.06 106 PHE A CA 1
ATOM 806 C C . PHE A 1 106 ? 8.046 -3.924 -9.678 1.00 90.06 106 PHE A C 1
ATOM 808 O O . PHE A 1 106 ? 8.360 -5.066 -9.990 1.00 90.06 106 PHE A O 1
ATOM 815 N N . LEU A 1 107 ? 8.898 -2.904 -9.755 1.00 93.19 107 LEU A N 1
ATOM 816 C CA . LEU A 1 107 ? 10.264 -3.042 -10.268 1.00 93.19 107 LEU A CA 1
ATOM 817 C C . LEU A 1 107 ? 11.319 -2.932 -9.165 1.00 93.19 107 LEU A C 1
ATOM 819 O O . LEU A 1 107 ? 12.272 -3.705 -9.150 1.00 93.19 107 LEU A O 1
ATOM 823 N N . ASP A 1 108 ? 11.161 -1.979 -8.254 1.00 93.56 108 ASP A N 1
ATOM 824 C CA . ASP A 1 108 ? 12.163 -1.611 -7.249 1.00 93.56 108 ASP A CA 1
ATOM 825 C C . ASP A 1 108 ? 11.462 -1.327 -5.910 1.00 93.56 108 ASP A C 1
ATOM 827 O O . ASP A 1 108 ? 10.278 -0.978 -5.873 1.00 93.56 108 ASP A O 1
ATOM 831 N N . VAL A 1 109 ? 12.201 -1.510 -4.817 1.00 93.25 109 VAL A N 1
ATOM 832 C CA . VAL A 1 109 ? 11.838 -1.042 -3.481 1.00 93.25 109 VAL A CA 1
ATOM 833 C C . VAL A 1 109 ? 12.948 -0.113 -2.998 1.00 93.25 109 VAL A C 1
ATOM 835 O O . VAL A 1 109 ? 14.023 -0.576 -2.604 1.00 93.25 109 VAL A O 1
ATOM 838 N N . ASN A 1 110 ? 12.701 1.199 -3.028 1.00 93.06 110 ASN A N 1
ATOM 839 C CA . ASN A 1 110 ? 13.704 2.207 -2.706 1.00 93.06 110 ASN A CA 1
ATOM 840 C C . ASN A 1 110 ? 13.383 2.920 -1.383 1.00 93.06 110 ASN A C 1
ATOM 842 O O . ASN A 1 110 ? 12.478 3.753 -1.301 1.00 93.06 110 ASN A O 1
ATOM 846 N N . SER A 1 111 ? 14.175 2.602 -0.357 1.00 92.75 111 SER A N 1
ATOM 847 C CA . SER A 1 111 ? 14.130 3.176 0.992 1.00 92.75 111 SER A CA 1
ATOM 848 C C . SER A 1 111 ? 15.176 4.272 1.245 1.00 92.75 111 SER A C 1
ATOM 850 O O . SER A 1 111 ? 15.380 4.672 2.391 1.00 92.75 111 SER A O 1
ATOM 852 N N . GLU A 1 112 ? 15.859 4.781 0.208 1.00 91.50 112 GLU A N 1
ATOM 853 C CA . GLU A 1 112 ? 16.976 5.731 0.366 1.00 91.50 112 GLU A CA 1
ATOM 854 C C . GLU A 1 112 ? 16.570 7.024 1.079 1.00 91.50 112 GLU A C 1
ATOM 856 O O . GLU A 1 112 ? 17.415 7.643 1.722 1.00 91.50 112 GLU A O 1
ATOM 861 N N . TRP A 1 113 ? 15.289 7.403 1.015 1.00 93.44 113 TRP A N 1
ATOM 862 C CA . TRP A 1 113 ? 14.748 8.555 1.739 1.00 93.44 113 TRP A CA 1
ATOM 863 C C . TRP A 1 113 ? 14.943 8.460 3.259 1.00 93.44 113 TRP A C 1
ATOM 865 O O . TRP A 1 113 ? 15.166 9.479 3.907 1.00 93.44 113 TRP A O 1
ATOM 875 N N . ASN A 1 114 ? 14.931 7.249 3.823 1.00 92.00 114 ASN A N 1
ATOM 876 C CA . ASN A 1 114 ? 15.088 7.030 5.263 1.00 92.00 114 ASN A CA 1
ATOM 877 C C . ASN A 1 114 ? 16.547 7.174 5.741 1.00 92.00 114 ASN A C 1
ATOM 879 O O . ASN A 1 114 ? 16.815 7.094 6.941 1.00 92.00 114 ASN A O 1
ATOM 883 N N . LEU A 1 115 ? 17.511 7.370 4.831 1.00 89.12 115 LEU A N 1
ATOM 884 C CA . LEU A 1 115 ? 18.929 7.461 5.174 1.00 89.12 115 LEU A CA 1
ATOM 885 C C . LEU A 1 115 ? 19.311 8.881 5.643 1.00 89.12 115 LEU A C 1
ATOM 887 O O . LEU A 1 115 ? 18.876 9.862 5.038 1.00 89.12 115 LEU A O 1
ATOM 891 N N . PRO A 1 116 ? 20.203 9.032 6.647 1.00 87.06 116 PRO A N 1
ATOM 892 C CA . PRO A 1 116 ? 20.595 10.341 7.195 1.00 87.06 116 PRO A CA 1
ATOM 893 C C . PRO A 1 116 ? 21.167 11.340 6.178 1.00 87.06 116 PRO A C 1
ATOM 895 O O . PRO A 1 116 ? 21.181 12.544 6.416 1.00 87.06 116 PRO A O 1
ATOM 898 N N . ASN A 1 117 ? 21.683 10.838 5.061 1.00 87.81 117 ASN A N 1
ATOM 899 C CA . ASN A 1 117 ? 22.319 11.588 3.984 1.00 87.81 117 ASN A CA 1
ATOM 900 C C . ASN A 1 117 ? 21.535 11.492 2.667 1.00 87.81 117 ASN A C 1
ATOM 902 O O . ASN A 1 117 ? 22.126 11.622 1.591 1.00 87.81 117 ASN A O 1
ATOM 906 N N . PHE A 1 118 ? 20.224 11.242 2.743 1.00 91.62 118 PHE A N 1
ATOM 907 C CA . PHE A 1 118 ? 19.350 11.273 1.581 1.00 91.62 118 PHE A CA 1
ATOM 908 C C . PHE A 1 118 ? 19.516 12.581 0.800 1.00 91.62 118 PHE A C 1
ATOM 910 O O . PHE A 1 118 ? 19.571 13.677 1.364 1.00 91.62 118 PHE A O 1
ATOM 917 N N . SER A 1 119 ? 19.563 12.462 -0.524 1.00 91.62 119 SER A N 1
ATOM 918 C CA . SER A 1 119 ? 19.566 13.607 -1.421 1.00 91.62 119 SER A CA 1
ATOM 919 C C . SER A 1 119 ? 18.666 13.334 -2.613 1.00 91.62 119 SER A C 1
ATOM 921 O O . SER A 1 119 ? 18.611 12.227 -3.142 1.00 91.62 119 SER A O 1
ATOM 923 N N . ASN A 1 120 ? 17.951 14.374 -3.026 1.00 93.56 120 ASN A N 1
ATOM 924 C CA . ASN A 1 120 ? 17.182 14.346 -4.256 1.00 93.56 120 ASN A CA 1
ATOM 925 C C . ASN A 1 120 ? 18.077 14.606 -5.478 1.00 93.56 120 ASN A C 1
ATOM 927 O O . ASN A 1 120 ? 19.067 15.333 -5.361 1.00 93.56 120 ASN A O 1
ATOM 931 N N . PRO A 1 121 ? 17.661 14.151 -6.673 1.00 95.88 121 PRO A N 1
ATOM 932 C CA . PRO A 1 121 ? 16.520 13.268 -6.936 1.00 95.88 121 PRO A CA 1
ATOM 933 C C . PRO A 1 121 ? 16.876 11.778 -6.805 1.00 95.88 121 PRO A C 1
ATOM 935 O O . PRO A 1 121 ? 18.018 11.380 -7.026 1.00 95.88 121 PRO A O 1
ATOM 938 N N . ILE A 1 122 ? 15.869 10.945 -6.543 1.00 94.94 122 ILE A N 1
ATOM 939 C CA . ILE A 1 122 ? 15.968 9.486 -6.658 1.00 94.94 122 ILE A CA 1
ATOM 940 C C . ILE A 1 122 ? 15.978 9.113 -8.145 1.00 94.94 122 ILE A C 1
ATOM 942 O O . ILE A 1 122 ? 15.175 9.625 -8.929 1.00 94.94 122 ILE A O 1
ATOM 946 N N . SER A 1 123 ? 16.891 8.223 -8.535 1.00 94.25 123 SER A N 1
ATOM 947 C CA . SER A 1 123 ? 16.950 7.684 -9.900 1.00 94.25 123 SER A CA 1
ATOM 948 C C . SER A 1 123 ? 16.003 6.498 -10.041 1.00 94.25 123 SER A C 1
ATOM 950 O O . SER A 1 123 ? 16.072 5.563 -9.246 1.00 94.25 123 SER A O 1
ATOM 952 N N . LEU A 1 124 ? 15.141 6.537 -11.052 1.00 95.31 124 LEU A N 1
ATOM 953 C CA . LEU A 1 124 ? 14.187 5.482 -11.375 1.00 95.31 124 LEU A CA 1
ATOM 954 C C . LEU A 1 124 ? 14.550 4.861 -12.722 1.00 95.31 124 LEU A C 1
ATOM 956 O O . LEU A 1 124 ? 14.963 5.580 -13.632 1.00 95.31 124 LEU A O 1
ATOM 960 N N . ILE A 1 125 ? 14.341 3.554 -12.855 1.00 94.19 125 ILE A N 1
ATOM 961 C CA . ILE A 1 125 ? 14.593 2.820 -14.096 1.00 94.19 125 ILE A CA 1
ATOM 962 C C . ILE A 1 125 ? 13.371 1.997 -14.486 1.00 94.19 125 ILE A C 1
ATOM 964 O O . ILE A 1 125 ? 12.725 1.383 -13.634 1.00 94.19 125 ILE A O 1
ATOM 968 N N . PHE A 1 126 ? 13.077 1.970 -15.781 1.00 95.12 126 PHE A N 1
ATOM 969 C CA . PHE A 1 126 ? 11.972 1.210 -16.358 1.00 95.12 126 PHE A CA 1
ATOM 970 C C . PHE A 1 126 ? 12.463 0.428 -17.576 1.00 95.12 126 PHE A C 1
ATOM 972 O O . PHE A 1 126 ? 13.341 0.920 -18.287 1.00 95.12 126 PHE A O 1
ATOM 979 N N . PRO A 1 127 ? 11.931 -0.776 -17.854 1.00 93.62 127 PRO A N 1
ATOM 980 C CA . PRO A 1 127 ? 12.209 -1.439 -19.121 1.00 93.62 127 PRO A CA 1
ATOM 981 C C . PRO A 1 127 ? 11.709 -0.570 -20.277 1.00 93.62 127 PRO A C 1
ATOM 983 O O . PRO A 1 127 ? 10.674 0.090 -20.162 1.00 93.62 127 PRO A O 1
ATOM 986 N N . ARG A 1 128 ? 12.420 -0.586 -21.405 1.00 91.31 128 ARG A N 1
ATOM 987 C CA . ARG A 1 128 ? 11.995 0.181 -22.580 1.00 91.31 128 ARG A CA 1
ATOM 988 C C . ARG A 1 128 ? 10.654 -0.307 -23.109 1.00 91.31 128 ARG A C 1
ATOM 990 O O . ARG A 1 128 ? 10.430 -1.505 -23.257 1.00 91.31 128 ARG A O 1
ATOM 997 N N . ALA A 1 129 ? 9.810 0.630 -23.533 1.00 86.25 129 ALA A N 1
ATOM 998 C CA . ALA A 1 129 ? 8.502 0.308 -24.110 1.00 86.25 129 ALA A CA 1
ATOM 999 C C . ALA A 1 129 ? 8.564 -0.536 -25.399 1.00 86.25 129 ALA A C 1
ATOM 1001 O O . ALA A 1 129 ? 7.569 -1.137 -25.786 1.00 86.25 129 ALA A O 1
ATOM 1002 N N . VAL A 1 130 ? 9.717 -0.557 -26.075 1.00 87.38 130 VAL A N 1
ATOM 1003 C CA . VAL A 1 130 ? 9.961 -1.317 -27.314 1.00 87.38 130 VAL A CA 1
ATOM 1004 C C . VAL A 1 130 ? 10.744 -2.610 -27.078 1.00 87.38 130 VAL A C 1
ATOM 1006 O O . VAL A 1 130 ? 11.257 -3.189 -28.031 1.00 87.38 130 VAL A O 1
ATOM 1009 N N . ASP A 1 131 ? 10.886 -3.047 -25.824 1.00 92.38 131 ASP A N 1
ATOM 1010 C CA . ASP A 1 131 ? 11.524 -4.323 -25.513 1.00 92.38 131 ASP A CA 1
ATOM 1011 C C . ASP A 1 131 ? 10.800 -5.477 -26.230 1.00 92.38 131 ASP A C 1
ATOM 1013 O O . ASP A 1 131 ? 9.566 -5.565 -26.223 1.00 92.38 131 ASP A O 1
ATOM 1017 N N . GLU A 1 132 ? 11.568 -6.343 -26.893 1.00 93.12 132 GLU A N 1
ATOM 1018 C CA . GLU A 1 132 ? 11.029 -7.403 -27.749 1.00 93.12 132 GLU A CA 1
ATOM 1019 C C . GLU A 1 132 ? 10.197 -8.412 -26.953 1.00 93.12 132 GLU A C 1
ATOM 1021 O O . GLU A 1 132 ? 9.158 -8.869 -27.435 1.00 93.12 132 GLU A O 1
ATOM 1026 N N . VAL A 1 133 ? 10.599 -8.718 -25.714 1.00 93.38 133 VAL A N 1
ATOM 1027 C CA . VAL A 1 133 ? 9.894 -9.673 -24.852 1.00 93.38 133 VAL A CA 1
ATOM 1028 C C . VAL A 1 133 ? 8.535 -9.100 -24.469 1.00 93.38 133 VAL A C 1
ATOM 1030 O O . VAL A 1 133 ? 7.512 -9.760 -24.663 1.00 93.38 133 VAL A O 1
ATOM 1033 N N . LEU A 1 134 ? 8.498 -7.848 -24.003 1.00 92.69 134 LEU A N 1
ATOM 1034 C CA . LEU A 1 134 ? 7.250 -7.174 -23.623 1.00 92.69 134 LEU A CA 1
ATOM 1035 C C . LEU A 1 134 ? 6.310 -7.005 -24.822 1.00 92.69 134 LEU A C 1
ATOM 1037 O O . LEU A 1 134 ? 5.117 -7.305 -24.722 1.00 92.69 134 LEU A O 1
ATOM 1041 N N . THR A 1 135 ? 6.862 -6.616 -25.973 1.00 92.69 135 THR A N 1
ATOM 1042 C CA . THR A 1 135 ? 6.113 -6.468 -27.228 1.00 92.69 135 THR A CA 1
ATOM 1043 C C . THR A 1 135 ? 5.519 -7.804 -27.681 1.00 92.69 135 THR A C 1
ATOM 1045 O O . THR A 1 135 ? 4.346 -7.859 -28.051 1.00 92.69 135 THR A O 1
ATOM 1048 N N . SER A 1 136 ? 6.282 -8.902 -27.601 1.00 93.56 136 SER A N 1
ATOM 1049 C CA . SER A 1 136 ? 5.817 -10.240 -28.001 1.00 93.56 136 SER A CA 1
ATOM 1050 C C . SER A 1 136 ? 4.656 -10.764 -27.147 1.00 93.56 136 SER A C 1
ATOM 1052 O O . SER A 1 136 ? 3.801 -11.496 -27.643 1.00 93.56 136 SER A O 1
ATOM 1054 N N . LEU A 1 137 ? 4.588 -10.348 -25.879 1.00 92.69 137 LEU A N 1
ATOM 1055 C CA . LEU A 1 137 ? 3.517 -10.694 -24.941 1.00 92.69 137 LEU A CA 1
ATOM 1056 C C . LEU A 1 137 ? 2.296 -9.759 -25.047 1.00 92.69 137 LEU A C 1
ATOM 1058 O O . LEU A 1 137 ? 1.307 -9.947 -24.326 1.00 92.69 137 LEU A O 1
ATOM 1062 N N . GLY A 1 138 ? 2.358 -8.753 -25.927 1.00 93.31 138 GLY A N 1
ATOM 1063 C CA . GLY A 1 138 ? 1.324 -7.731 -26.086 1.00 93.31 138 GLY A CA 1
ATOM 1064 C C . GLY A 1 138 ? 1.156 -6.854 -24.844 1.00 93.31 138 GLY A C 1
ATOM 1065 O O . GLY A 1 138 ? 0.041 -6.422 -24.553 1.00 93.31 138 GLY A O 1
ATOM 1066 N N . LEU A 1 139 ? 2.228 -6.647 -24.074 1.00 92.00 139 LEU A N 1
ATOM 1067 C CA . LEU A 1 139 ? 2.203 -5.826 -22.868 1.00 92.00 139 LEU A CA 1
ATOM 1068 C C . LEU A 1 139 ? 2.465 -4.365 -23.218 1.00 92.00 139 LEU A C 1
ATOM 1070 O O . LEU A 1 139 ? 3.379 -4.040 -23.973 1.00 92.00 139 LEU A O 1
ATOM 1074 N N . SER A 1 140 ? 1.672 -3.477 -22.627 1.00 90.50 140 SER A N 1
ATOM 1075 C CA . SER A 1 140 ? 1.989 -2.050 -22.613 1.00 90.50 140 SER A CA 1
ATOM 1076 C C . SER A 1 140 ? 3.099 -1.776 -21.599 1.00 90.50 140 SER A C 1
ATOM 1078 O O . SER A 1 140 ? 3.293 -2.536 -20.653 1.00 90.50 140 SER A O 1
ATOM 1080 N N . VAL A 1 141 ? 3.818 -0.673 -21.769 1.00 91.25 141 VAL A N 1
ATOM 1081 C CA . VAL A 1 141 ? 4.712 -0.146 -20.737 1.00 91.25 141 VAL A CA 1
ATOM 1082 C C . VAL A 1 141 ? 4.242 1.266 -20.441 1.00 91.25 141 VAL A C 1
ATOM 1084 O O . VAL A 1 141 ? 4.552 2.188 -21.190 1.00 91.25 141 VAL A O 1
ATOM 1087 N N . ASP A 1 142 ? 3.435 1.402 -19.390 1.00 92.06 142 ASP A N 1
ATOM 1088 C CA . ASP A 1 142 ? 3.004 2.678 -18.807 1.00 92.06 142 ASP A CA 1
ATOM 1089 C C . ASP A 1 142 ? 3.727 2.843 -17.457 1.00 92.06 142 ASP A C 1
ATOM 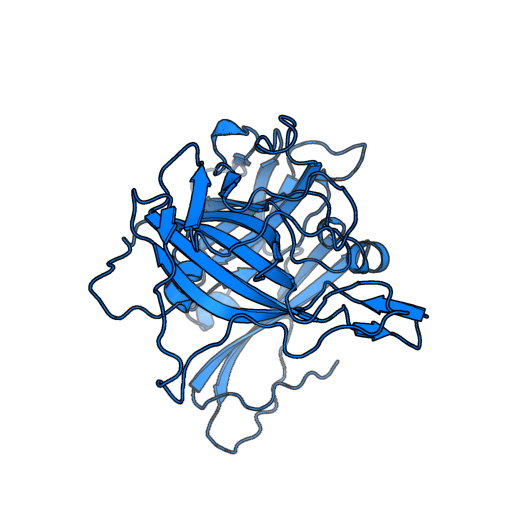1091 O O . ASP A 1 142 ? 3.329 2.219 -16.465 1.00 92.06 142 ASP A O 1
ATOM 1095 N N . PRO A 1 143 ? 4.867 3.563 -17.436 1.00 94.25 143 PRO A N 1
ATOM 1096 C CA . PRO A 1 143 ? 5.693 3.726 -16.250 1.00 94.25 143 PRO A CA 1
ATOM 1097 C C . PRO A 1 143 ? 5.013 4.584 -15.190 1.00 94.25 143 PRO A C 1
ATOM 1099 O O . PRO A 1 143 ? 4.504 5.674 -15.454 1.00 94.25 143 PRO A O 1
ATOM 1102 N N . MET A 1 144 ? 5.055 4.098 -13.958 1.00 93.94 144 MET A N 1
ATOM 1103 C CA . MET A 1 144 ? 4.436 4.725 -12.803 1.00 93.94 144 MET A CA 1
ATOM 1104 C C . MET A 1 144 ? 5.394 4.665 -11.619 1.00 93.94 144 MET A C 1
ATOM 1106 O O . MET A 1 144 ? 6.287 3.821 -11.541 1.00 93.94 144 MET A O 1
ATOM 1110 N N . VAL A 1 145 ? 5.205 5.562 -10.665 1.00 94.31 145 VAL A N 1
ATOM 1111 C CA . VAL A 1 145 ? 5.900 5.501 -9.385 1.00 94.31 145 VAL A CA 1
ATOM 1112 C C . VAL A 1 145 ? 4.908 5.724 -8.263 1.00 94.31 145 VAL A C 1
ATOM 1114 O O . VAL A 1 145 ? 4.061 6.615 -8.345 1.00 94.31 145 VAL A O 1
ATOM 1117 N N . VAL A 1 146 ? 5.021 4.901 -7.226 1.00 93.75 146 VAL A N 1
ATOM 1118 C CA . VAL A 1 146 ? 4.263 5.042 -5.988 1.00 93.75 146 VAL A CA 1
ATOM 1119 C C . VAL A 1 146 ? 5.205 5.554 -4.918 1.00 93.75 146 VAL A C 1
ATOM 1121 O O . VAL A 1 146 ? 6.200 4.911 -4.588 1.00 93.75 146 VAL A O 1
ATOM 1124 N N . GLY A 1 147 ? 4.897 6.729 -4.392 1.00 94.44 147 GLY A N 1
ATOM 1125 C CA . GLY A 1 147 ? 5.426 7.183 -3.121 1.00 94.44 147 GLY A CA 1
ATOM 1126 C C . GLY A 1 147 ? 4.556 6.638 -1.998 1.00 94.44 147 GLY A C 1
ATOM 1127 O O . GLY A 1 147 ? 3.332 6.689 -2.088 1.00 94.44 147 GLY A O 1
ATOM 1128 N N . LEU A 1 148 ? 5.178 6.149 -0.936 1.00 94.56 148 LEU A N 1
ATOM 1129 C CA . LEU A 1 148 ? 4.519 5.742 0.296 1.00 94.56 148 LEU A CA 1
ATOM 1130 C C . LEU A 1 148 ? 5.152 6.519 1.446 1.00 94.56 148 LEU A C 1
ATOM 1132 O O . LEU A 1 148 ? 6.371 6.532 1.596 1.00 94.56 148 LEU A O 1
ATOM 1136 N N . ALA A 1 149 ? 4.318 7.175 2.239 1.00 94.75 149 ALA A N 1
ATOM 1137 C CA . ALA A 1 149 ? 4.677 7.834 3.479 1.00 94.75 149 ALA A CA 1
ATOM 1138 C C . ALA A 1 149 ? 3.966 7.130 4.632 1.00 94.75 149 ALA A C 1
ATOM 1140 O O . ALA A 1 149 ? 2.789 6.800 4.503 1.00 94.75 149 ALA A O 1
ATOM 1141 N N . ALA A 1 150 ? 4.650 6.900 5.748 1.00 93.19 150 ALA A N 1
ATOM 1142 C CA . ALA A 1 150 ? 4.063 6.145 6.846 1.00 93.19 150 ALA A CA 1
ATOM 1143 C C . ALA A 1 150 ? 4.615 6.510 8.221 1.00 93.19 150 ALA A C 1
ATOM 1145 O O . ALA A 1 150 ? 5.704 7.083 8.352 1.00 93.19 150 ALA A O 1
ATOM 1146 N N . ARG A 1 151 ? 3.877 6.122 9.269 1.00 90.81 151 ARG A N 1
ATOM 1147 C CA . ARG A 1 151 ? 4.447 6.010 10.616 1.00 90.81 151 ARG A CA 1
ATOM 1148 C C . ARG A 1 151 ? 5.479 4.882 10.638 1.00 90.81 151 ARG A C 1
ATOM 1150 O O . ARG A 1 151 ? 5.535 4.042 9.741 1.00 90.81 151 ARG A O 1
ATOM 1157 N N . ARG A 1 152 ? 6.338 4.867 11.661 1.00 86.06 152 ARG A N 1
ATOM 1158 C CA . ARG A 1 152 ? 7.248 3.732 11.865 1.00 86.06 152 ARG A CA 1
ATOM 1159 C C . ARG A 1 152 ? 6.423 2.467 12.049 1.00 86.06 152 ARG A C 1
ATOM 1161 O O . ARG A 1 152 ? 5.422 2.495 12.760 1.00 86.06 152 ARG A O 1
ATOM 1168 N N . ALA A 1 153 ? 6.863 1.385 11.418 1.00 80.12 153 ALA A N 1
ATOM 1169 C CA . ALA A 1 153 ? 6.274 0.086 11.664 1.00 80.12 153 ALA A CA 1
ATOM 1170 C C . ALA A 1 153 ? 6.449 -0.289 13.138 1.00 80.12 153 ALA A C 1
ATOM 1172 O O . ALA A 1 153 ? 7.496 -0.048 13.747 1.00 80.12 153 ALA A O 1
ATOM 1173 N N . VAL A 1 154 ? 5.393 -0.862 13.688 1.00 73.12 154 VAL A N 1
ATOM 1174 C CA . VAL A 1 154 ? 5.270 -1.298 15.071 1.00 73.12 154 VAL A CA 1
ATOM 1175 C C . VAL A 1 154 ? 5.084 -2.804 14.982 1.00 73.12 154 VAL A C 1
ATOM 1177 O O . VAL A 1 154 ? 4.153 -3.272 14.329 1.00 73.12 154 VAL A O 1
ATOM 1180 N N . SER A 1 155 ? 6.011 -3.571 15.561 1.00 66.06 155 SER A N 1
ATOM 1181 C CA . SER A 1 155 ? 5.890 -5.031 15.557 1.00 66.06 155 SER A CA 1
ATOM 1182 C C . SER A 1 155 ? 4.574 -5.422 16.212 1.00 66.06 155 SER A C 1
ATOM 1184 O O . SER A 1 155 ? 4.203 -4.854 17.235 1.00 66.06 155 SER A O 1
ATOM 1186 N N . GLY A 1 156 ? 3.876 -6.387 15.630 1.00 61.75 156 GLY A N 1
ATOM 1187 C CA . GLY A 1 156 ? 2.592 -6.825 16.153 1.00 61.75 156 GLY A CA 1
ATOM 1188 C C . GLY A 1 156 ? 1.409 -5.899 15.851 1.00 61.75 156 GLY A C 1
ATOM 1189 O O . GLY A 1 156 ? 0.406 -5.931 16.551 1.00 61.75 156 GLY A O 1
ATOM 1190 N N . PHE A 1 157 ? 1.469 -5.064 14.825 1.00 68.19 157 PHE A N 1
ATOM 1191 C CA . PHE A 1 157 ? 0.300 -4.302 14.396 1.00 68.19 157 PHE A CA 1
ATOM 1192 C C . PHE A 1 157 ? 0.301 -4.175 12.874 1.00 68.19 157 PHE A C 1
ATOM 1194 O O . PHE A 1 157 ? 1.378 -4.274 12.273 1.00 68.19 157 PHE A O 1
ATOM 1201 N N . ASP A 1 158 ? -0.865 -3.997 12.243 1.00 70.00 158 ASP A N 1
ATOM 1202 C CA . ASP A 1 158 ? -0.858 -3.574 10.841 1.00 70.00 158 ASP A CA 1
ATOM 1203 C C . ASP A 1 158 ? -0.159 -2.214 10.734 1.00 70.00 158 ASP A C 1
ATOM 1205 O O . ASP A 1 158 ? -0.052 -1.480 11.714 1.00 70.00 158 ASP A O 1
ATOM 1209 N N . LEU A 1 159 ? 0.391 -1.881 9.574 1.00 71.50 159 LEU A N 1
ATOM 1210 C CA . LEU A 1 159 ? 1.195 -0.676 9.406 1.00 71.50 159 LEU A CA 1
ATOM 1211 C C . LEU A 1 159 ? 0.316 0.580 9.570 1.00 71.50 159 LEU A C 1
ATOM 1213 O O . LEU A 1 159 ? -0.405 0.942 8.641 1.00 71.50 159 LEU A O 1
ATOM 1217 N N . PRO A 1 160 ? 0.386 1.306 10.705 1.00 78.00 160 PRO A N 1
ATOM 1218 C CA . PRO A 1 160 ? -0.567 2.372 10.957 1.00 78.00 160 PRO A CA 1
ATOM 1219 C C . PRO A 1 160 ? -0.170 3.633 10.190 1.00 78.00 160 PRO A C 1
ATOM 1221 O O . PRO A 1 160 ? 1.014 3.964 10.059 1.00 78.00 160 PRO A O 1
ATOM 1224 N N . GLY A 1 161 ? -1.166 4.408 9.769 1.00 88.94 161 GLY A N 1
ATOM 1225 C CA . GLY A 1 161 ? -0.965 5.728 9.180 1.00 88.94 161 GLY A CA 1
ATOM 1226 C C . GLY A 1 161 ? -0.135 5.709 7.896 1.00 88.94 161 GLY A C 1
ATOM 1227 O O . GLY A 1 161 ? 0.948 6.294 7.876 1.00 88.94 161 GLY A O 1
ATOM 1228 N N . ILE A 1 162 ? -0.638 5.066 6.841 1.00 92.50 162 ILE A N 1
ATOM 1229 C CA . ILE A 1 162 ? -0.030 5.034 5.504 1.00 92.50 162 ILE A CA 1
ATOM 1230 C C . ILE A 1 162 ? -0.715 6.051 4.590 1.00 92.50 162 ILE A C 1
ATOM 1232 O O . ILE A 1 162 ? -1.932 6.094 4.488 1.00 92.50 162 ILE A O 1
ATOM 1236 N N . SER A 1 163 ? 0.062 6.843 3.860 1.00 94.38 163 SER A N 1
ATOM 1237 C CA . SER A 1 163 ? -0.416 7.672 2.756 1.00 94.38 163 SER A CA 1
ATOM 1238 C C . SER A 1 163 ? 0.388 7.332 1.513 1.00 94.38 163 SER A C 1
ATOM 1240 O O . SER A 1 163 ? 1.618 7.377 1.525 1.00 94.38 163 SER A O 1
ATOM 1242 N N . THR A 1 164 ? -0.294 6.967 0.436 1.00 93.88 164 THR A N 1
ATOM 1243 C CA . THR A 1 164 ? 0.326 6.638 -0.846 1.00 93.88 164 THR A CA 1
ATOM 1244 C C . THR A 1 164 ? -0.057 7.659 -1.895 1.00 93.88 164 THR A C 1
ATOM 1246 O O . THR A 1 164 ? -1.165 8.190 -1.899 1.00 93.88 164 THR A O 1
ATOM 1249 N N . ARG A 1 165 ? 0.863 7.914 -2.819 1.00 91.19 165 ARG A N 1
ATOM 1250 C CA . ARG A 1 165 ? 0.629 8.757 -3.981 1.00 91.19 165 ARG A CA 1
ATOM 1251 C C . ARG A 1 165 ? 1.202 8.096 -5.214 1.00 91.19 165 ARG A C 1
ATOM 1253 O O . ARG A 1 165 ? 2.369 7.711 -5.224 1.00 91.19 165 ARG A O 1
ATOM 1260 N N . VAL A 1 166 ? 0.404 8.030 -6.268 1.00 91.56 166 VAL A N 1
ATOM 1261 C CA . VAL A 1 166 ? 0.805 7.464 -7.551 1.00 91.56 166 VAL A CA 1
ATOM 1262 C C . VAL A 1 166 ? 0.977 8.583 -8.576 1.00 91.56 166 VAL A C 1
ATOM 1264 O O . VAL A 1 166 ? 0.133 9.471 -8.688 1.00 91.56 166 VAL A O 1
ATOM 1267 N N . SER A 1 167 ? 2.064 8.532 -9.345 1.00 91.25 167 SER A N 1
ATOM 1268 C CA . SER A 1 167 ? 2.281 9.414 -10.496 1.00 91.25 167 SER A CA 1
ATOM 1269 C C . SER A 1 167 ? 2.680 8.606 -11.722 1.00 91.25 167 SER A C 1
ATOM 1271 O O . SER A 1 167 ? 3.541 7.730 -11.643 1.00 91.25 167 SER A O 1
ATOM 1273 N N . HIS A 1 168 ? 2.100 8.955 -12.869 1.00 91.06 168 HIS A N 1
ATOM 1274 C CA . HIS A 1 168 ? 2.526 8.450 -14.172 1.00 91.06 168 HIS A CA 1
ATOM 1275 C C . HIS A 1 168 ? 3.758 9.208 -14.668 1.00 91.06 168 HIS A C 1
ATOM 1277 O O . HIS A 1 168 ? 3.914 10.405 -14.412 1.00 91.06 168 HIS A O 1
ATOM 1283 N N . ILE A 1 169 ? 4.619 8.516 -15.408 1.00 93.25 169 ILE A N 1
ATOM 1284 C CA . ILE A 1 169 ? 5.822 9.082 -16.012 1.00 93.25 169 ILE A CA 1
ATOM 1285 C C . ILE A 1 169 ? 5.659 9.035 -17.526 1.00 93.25 169 ILE A C 1
ATOM 1287 O O . ILE A 1 169 ? 5.536 7.970 -18.127 1.00 93.25 169 ILE A O 1
ATOM 1291 N N . VAL A 1 170 ? 5.694 10.209 -18.152 1.00 89.56 170 VAL A N 1
ATOM 1292 C CA . VAL A 1 170 ? 5.604 10.337 -19.607 1.00 89.56 170 VAL A CA 1
ATOM 1293 C C . VAL A 1 170 ? 7.001 10.528 -20.182 1.00 89.56 170 VAL A C 1
ATOM 1295 O O . VAL A 1 170 ? 7.663 11.533 -19.923 1.00 89.56 170 VAL A O 1
ATOM 1298 N N . PHE A 1 171 ? 7.432 9.565 -20.991 1.00 88.19 171 PHE A N 1
ATOM 1299 C CA . PHE A 1 171 ? 8.669 9.646 -21.758 1.00 88.19 171 PHE A CA 1
ATOM 1300 C C . PHE A 1 171 ? 8.396 10.303 -23.115 1.00 88.19 171 PHE A C 1
ATOM 1302 O O . PHE A 1 171 ? 7.874 9.671 -24.036 1.00 88.19 171 PHE A O 1
ATOM 1309 N N . ASP A 1 172 ? 8.737 11.586 -23.241 1.00 83.31 172 ASP A N 1
ATOM 1310 C CA . ASP A 1 172 ? 8.653 12.303 -24.513 1.00 83.31 172 ASP A CA 1
ATOM 1311 C C . ASP A 1 172 ? 9.817 11.906 -25.428 1.00 83.31 172 ASP A C 1
ATOM 1313 O O . ASP A 1 172 ? 10.949 12.353 -25.255 1.00 83.31 172 ASP A O 1
ATOM 1317 N N . LYS A 1 173 ? 9.518 11.091 -26.444 1.00 78.44 173 LYS A N 1
ATOM 1318 C CA . LYS A 1 173 ? 10.501 10.613 -27.430 1.00 78.44 173 LYS A CA 1
ATOM 1319 C C . LYS A 1 173 ? 11.115 11.727 -28.286 1.00 78.44 173 LYS A C 1
ATOM 1321 O O . LYS A 1 173 ? 12.106 11.473 -28.966 1.00 78.44 173 LYS A O 1
ATOM 1326 N N . SER A 1 174 ? 10.532 12.928 -28.297 1.00 84.25 174 SER A N 1
ATOM 1327 C CA . SER A 1 174 ? 11.081 14.089 -29.006 1.00 84.25 174 SER A CA 1
ATOM 1328 C C . SER A 1 174 ? 12.078 14.898 -28.167 1.00 84.25 174 SER A C 1
ATOM 1330 O O . SER A 1 174 ? 12.806 15.729 -28.712 1.00 84.25 174 SER A O 1
ATOM 1332 N N . SER A 1 175 ? 12.154 14.626 -26.861 1.00 85.06 175 SER A N 1
ATOM 1333 C CA . SER A 1 175 ? 13.034 15.303 -25.914 1.00 85.06 175 SER A CA 1
ATOM 1334 C C . SER A 1 175 ? 14.206 14.411 -25.504 1.00 85.06 175 SER A C 1
ATOM 1336 O O . SER A 1 175 ? 14.073 13.203 -25.337 1.00 85.06 175 SER A O 1
ATOM 1338 N N . THR A 1 176 ? 15.374 15.018 -25.296 1.00 81.81 176 THR A N 1
ATOM 1339 C CA . THR A 1 176 ? 16.540 14.354 -24.687 1.00 81.81 176 THR A CA 1
ATOM 1340 C C . THR A 1 176 ? 16.599 14.548 -23.171 1.00 81.81 176 THR A C 1
ATOM 1342 O O . THR A 1 176 ? 17.505 14.029 -22.517 1.00 81.81 176 THR A O 1
ATOM 1345 N N . ALA A 1 177 ? 15.665 15.312 -22.596 1.00 88.44 177 ALA A N 1
ATOM 1346 C CA . ALA A 1 177 ? 15.616 15.547 -21.163 1.00 88.44 177 ALA A CA 1
ATOM 1347 C C . ALA A 1 177 ? 15.065 14.318 -20.430 1.00 88.44 177 ALA A C 1
ATOM 1349 O O . ALA A 1 177 ? 14.010 13.792 -20.778 1.00 88.44 177 ALA A O 1
ATOM 1350 N N . THR A 1 178 ? 15.754 13.901 -19.368 1.00 92.12 178 THR A N 1
ATOM 1351 C CA . THR A 1 178 ? 15.251 12.882 -18.443 1.00 92.12 178 THR A CA 1
ATOM 1352 C C . THR A 1 178 ? 13.980 13.399 -17.757 1.00 92.12 178 THR A C 1
ATOM 1354 O O . THR A 1 178 ? 14.049 14.456 -17.117 1.00 92.12 178 THR A O 1
ATOM 1357 N N . PRO A 1 179 ? 12.836 12.697 -17.849 1.00 95.19 179 PRO A N 1
ATOM 1358 C CA . PRO A 1 179 ? 11.609 13.127 -17.194 1.00 95.19 179 PRO A CA 1
ATOM 1359 C C . PRO A 1 179 ? 11.787 13.175 -15.674 1.00 95.19 179 PRO A C 1
ATOM 1361 O O . PRO A 1 179 ? 12.495 12.357 -15.080 1.00 95.19 179 PRO A O 1
ATOM 1364 N N . ALA A 1 180 ? 11.126 14.146 -15.044 1.00 94.25 180 ALA A N 1
ATOM 1365 C CA . ALA A 1 180 ? 11.149 14.346 -13.603 1.00 94.25 180 ALA A CA 1
ATOM 1366 C C . ALA A 1 180 ? 9.725 14.359 -13.037 1.00 94.25 180 ALA A C 1
ATOM 1368 O O . ALA A 1 180 ? 8.842 15.030 -13.568 1.00 94.25 180 ALA A O 1
ATOM 1369 N N . VAL A 1 181 ? 9.526 13.638 -11.937 1.00 94.62 181 VAL A N 1
ATOM 1370 C CA . VAL A 1 181 ? 8.295 13.625 -11.141 1.00 94.62 181 VAL A CA 1
ATOM 1371 C C . VAL A 1 181 ? 8.554 14.311 -9.808 1.00 94.62 181 VAL A C 1
ATOM 1373 O O . VAL A 1 181 ? 9.636 14.189 -9.231 1.00 94.62 181 VAL A O 1
ATOM 1376 N N . TYR A 1 182 ? 7.544 15.013 -9.305 1.00 94.31 182 TYR A N 1
ATOM 1377 C CA . TYR A 1 182 ? 7.607 15.757 -8.054 1.00 94.31 182 TYR A CA 1
ATOM 1378 C C . TYR A 1 182 ? 6.597 15.186 -7.053 1.00 94.31 182 TYR A C 1
ATOM 1380 O O . TYR A 1 182 ? 5.387 15.275 -7.242 1.00 94.31 182 TYR A O 1
ATOM 1388 N N . MET A 1 183 ? 7.123 14.586 -5.989 1.00 94.19 183 MET A N 1
ATOM 1389 C CA . MET A 1 183 ? 6.421 14.115 -4.790 1.00 94.19 183 MET A CA 1
ATOM 1390 C C . MET A 1 183 ? 7.105 14.687 -3.540 1.00 94.19 183 MET A C 1
ATOM 1392 O O . MET A 1 183 ? 7.345 13.990 -2.556 1.00 94.19 183 MET A O 1
ATOM 1396 N N . ASN A 1 184 ? 7.496 15.958 -3.621 1.00 91.56 184 ASN A N 1
ATOM 1397 C CA . ASN A 1 184 ? 8.270 16.660 -2.603 1.00 91.56 184 ASN A CA 1
ATOM 1398 C C . ASN A 1 184 ? 7.481 17.759 -1.867 1.00 91.56 184 ASN A C 1
ATOM 1400 O O . ASN A 1 184 ? 8.093 18.616 -1.234 1.00 91.56 184 ASN A O 1
ATOM 1404 N N . ASP A 1 185 ? 6.153 17.749 -2.002 1.00 90.25 185 ASP A N 1
ATOM 1405 C CA . ASP A 1 185 ? 5.213 18.677 -1.370 1.00 90.25 185 ASP A CA 1
ATOM 1406 C C . ASP A 1 185 ? 4.131 17.875 -0.638 1.00 90.25 185 ASP A C 1
ATOM 1408 O O . ASP A 1 185 ? 3.313 17.195 -1.267 1.00 90.25 185 ASP A O 1
ATOM 1412 N N . GLY A 1 186 ? 4.129 17.971 0.692 1.00 84.31 186 GLY A N 1
ATOM 1413 C CA . GLY A 1 186 ? 3.231 17.231 1.578 1.00 84.31 186 GLY A CA 1
ATOM 1414 C C . GLY A 1 186 ? 1.752 17.542 1.364 1.00 84.31 186 GLY A C 1
ATOM 1415 O O . GLY A 1 186 ? 0.911 16.705 1.678 1.00 84.31 186 GLY A O 1
ATOM 1416 N N . ALA A 1 187 ? 1.419 18.705 0.792 1.00 84.75 187 ALA A N 1
ATOM 1417 C CA . ALA A 1 187 ? 0.038 19.083 0.496 1.00 84.75 187 ALA A CA 1
ATOM 1418 C C . ALA A 1 187 ? -0.568 18.293 -0.675 1.00 84.75 187 ALA A C 1
ATOM 1420 O O . ALA A 1 187 ? -1.785 18.269 -0.835 1.00 84.75 187 ALA A O 1
ATOM 1421 N N . GLN A 1 188 ? 0.269 17.650 -1.492 1.00 86.69 188 GLN A N 1
ATOM 1422 C CA . GLN A 1 188 ? -0.166 16.867 -2.650 1.00 86.69 188 GLN A CA 1
ATOM 1423 C C . GLN A 1 188 ? -0.427 15.392 -2.317 1.00 86.69 188 GLN A C 1
ATOM 1425 O O . GLN A 1 188 ? -0.797 14.619 -3.199 1.00 86.69 188 GLN A O 1
ATOM 1430 N N . TRP A 1 189 ? -0.178 14.988 -1.074 1.00 92.12 189 TRP A N 1
ATOM 1431 C CA . TRP A 1 189 ? -0.452 13.644 -0.590 1.00 92.12 189 TRP A CA 1
ATOM 1432 C C . TRP A 1 189 ? -1.843 13.581 0.043 1.00 92.12 189 TRP A C 1
ATOM 1434 O O . TRP A 1 189 ? -2.281 14.563 0.651 1.00 92.12 189 TRP A O 1
ATOM 1444 N N . PRO A 1 190 ? -2.518 12.423 -0.011 1.00 91.56 190 PRO A N 1
ATOM 1445 C CA . PRO A 1 190 ? -3.707 12.201 0.794 1.00 91.56 190 PRO A CA 1
ATOM 1446 C C . PRO A 1 190 ? -3.445 12.448 2.279 1.00 91.56 190 PRO A C 1
ATOM 1448 O O . PRO A 1 190 ? -2.435 11.997 2.831 1.00 91.56 190 PRO A O 1
ATOM 1451 N N . SER A 1 191 ? -4.380 13.115 2.952 1.00 90.50 191 SER A N 1
ATOM 1452 C CA . SER A 1 191 ? -4.352 13.192 4.412 1.00 90.50 191 SER A CA 1
ATOM 1453 C C . SER A 1 191 ? -4.692 11.837 5.021 1.00 90.50 191 SER A C 1
ATOM 1455 O O . SER A 1 191 ? -5.644 11.196 4.566 1.00 90.50 191 SER A O 1
ATOM 1457 N N . LEU A 1 192 ? -3.986 11.444 6.081 1.00 92.88 192 LEU A N 1
ATOM 1458 C CA . LEU A 1 192 ? -4.383 10.295 6.896 1.00 92.88 192 LEU A CA 1
ATOM 1459 C C . LEU A 1 192 ? -5.771 10.521 7.513 1.00 92.88 192 LEU A C 1
ATOM 1461 O O . LEU A 1 192 ? -6.043 11.643 7.966 1.00 92.88 192 LEU A O 1
ATOM 1465 N N . PRO A 1 193 ? -6.640 9.495 7.548 1.00 93.25 193 PRO A N 1
ATOM 1466 C CA . PRO A 1 193 ? -7.839 9.554 8.364 1.00 93.25 193 PRO A CA 1
ATOM 1467 C C . PRO A 1 193 ? -7.450 9.660 9.839 1.00 93.25 193 PRO A C 1
ATOM 1469 O O . PRO A 1 193 ? -6.490 9.045 10.296 1.00 93.25 193 PRO A O 1
ATOM 1472 N N . LYS A 1 194 ? -8.194 10.466 10.593 1.00 93.19 194 LYS A N 1
ATOM 1473 C CA . LYS A 1 194 ? -8.011 10.631 12.034 1.00 93.19 194 LYS A CA 1
ATOM 1474 C C . LYS A 1 194 ? -9.244 10.116 12.752 1.00 93.19 194 LYS A C 1
ATOM 1476 O O . LYS A 1 194 ? -10.313 10.706 12.637 1.00 93.19 194 LYS A O 1
ATOM 1481 N N . PHE A 1 195 ? -9.099 9.047 13.518 1.00 92.81 195 PHE A N 1
ATOM 1482 C CA . PHE A 1 195 ? -10.202 8.523 14.313 1.00 92.81 195 PHE A CA 1
ATOM 1483 C C . PHE A 1 195 ? -10.675 9.506 15.385 1.00 92.81 195 PHE A C 1
ATOM 1485 O O . PHE A 1 195 ? -9.878 10.188 16.031 1.00 92.81 195 PHE A O 1
ATOM 1492 N N . VAL A 1 196 ? -11.993 9.541 15.566 1.00 94.56 196 VAL A N 1
ATOM 1493 C CA . VAL A 1 196 ? -12.696 10.327 16.586 1.00 94.56 196 VAL A CA 1
ATOM 1494 C C . VAL A 1 196 ? -13.420 9.406 17.561 1.00 94.56 196 VAL A C 1
ATOM 1496 O O . VAL A 1 196 ? -13.464 9.675 18.759 1.00 94.56 196 VAL A O 1
ATOM 1499 N N . THR A 1 197 ? -14.034 8.331 17.063 1.00 95.19 197 THR A N 1
ATOM 1500 C CA . THR A 1 197 ? -14.739 7.353 17.899 1.00 95.19 197 THR A CA 1
ATOM 1501 C C . THR A 1 197 ? -14.585 5.950 17.300 1.00 95.19 197 THR A C 1
ATOM 1503 O O . THR A 1 197 ? -14.782 5.817 16.093 1.00 95.19 197 THR A O 1
ATOM 1506 N N . PRO A 1 198 ? -14.267 4.916 18.100 1.00 94.69 198 PRO A N 1
ATOM 1507 C CA . PRO A 1 198 ? -13.726 5.014 19.461 1.00 94.69 198 PRO A CA 1
ATOM 1508 C C . PRO A 1 198 ? -12.477 5.913 19.543 1.00 94.69 198 PRO A C 1
ATOM 1510 O O . PRO A 1 198 ? -11.900 6.294 18.526 1.00 94.69 198 PRO A O 1
ATOM 1513 N N . GLU A 1 199 ? -12.116 6.364 20.744 1.00 93.44 199 GLU A N 1
ATOM 1514 C CA . GLU A 1 199 ? -10.916 7.196 20.890 1.00 93.44 199 GLU A CA 1
ATOM 1515 C C . GLU A 1 199 ? -9.668 6.325 20.662 1.00 93.44 199 GLU A C 1
ATOM 1517 O O . GLU A 1 199 ? -9.584 5.242 21.248 1.00 93.44 199 GLU A O 1
ATOM 1522 N N . PRO A 1 200 ? -8.695 6.744 19.836 1.00 91.00 200 PRO A N 1
ATOM 1523 C CA . PRO A 1 200 ? -7.464 5.986 19.653 1.00 91.00 200 PRO A CA 1
ATOM 1524 C C . PRO A 1 200 ? -6.640 5.901 20.950 1.00 91.00 200 PRO A C 1
ATOM 1526 O O . PRO A 1 200 ? -6.753 6.766 21.822 1.00 91.00 200 PRO A O 1
ATOM 1529 N N . PRO A 1 201 ? -5.773 4.883 21.098 1.00 89.50 201 PRO A N 1
ATOM 1530 C CA . PRO A 1 201 ? -4.913 4.752 22.260 1.00 89.50 201 PRO A CA 1
ATOM 1531 C C . PRO A 1 201 ? -3.963 5.947 22.383 1.00 89.50 201 PRO A C 1
ATOM 1533 O O . PRO A 1 201 ? -3.296 6.356 21.425 1.00 89.50 201 PRO A O 1
ATOM 1536 N N . GLN A 1 202 ? -3.853 6.454 23.610 1.00 85.62 202 GLN A N 1
ATOM 1537 C CA . GLN A 1 202 ? -2.873 7.477 23.992 1.00 85.62 202 GLN A CA 1
ATOM 1538 C C . GLN A 1 202 ? -1.476 6.878 24.244 1.00 85.62 202 GLN A C 1
ATOM 1540 O O . GLN A 1 202 ? -0.488 7.603 24.296 1.00 85.62 202 GLN A O 1
ATOM 1545 N N . SER A 1 203 ? -1.392 5.555 24.417 1.00 82.19 203 SER A N 1
ATOM 1546 C CA . SER A 1 203 ? -0.139 4.831 24.640 1.00 82.19 203 SER A CA 1
ATOM 1547 C C . SER A 1 203 ? 0.604 4.570 23.326 1.00 82.19 203 SER A C 1
ATOM 1549 O O . SER A 1 203 ? -0.006 4.413 22.268 1.00 82.19 203 SER A O 1
ATOM 1551 N N . GLU A 1 204 ? 1.930 4.501 23.419 1.00 71.31 204 GLU A N 1
ATOM 1552 C CA . GLU A 1 204 ? 2.822 4.062 22.338 1.00 71.31 204 GLU A CA 1
ATOM 1553 C C . GLU A 1 204 ? 3.119 2.552 22.397 1.00 71.31 204 GLU A C 1
ATOM 1555 O O . GLU A 1 204 ? 3.904 2.049 21.595 1.00 71.31 204 GLU A O 1
ATOM 1560 N N . ALA A 1 205 ? 2.526 1.821 23.351 1.00 77.50 205 ALA A N 1
ATOM 1561 C CA . ALA A 1 205 ? 2.663 0.368 23.419 1.00 77.50 205 ALA A CA 1
ATOM 1562 C C . ALA A 1 205 ? 2.121 -0.292 22.141 1.00 77.50 205 ALA A C 1
ATOM 1564 O O . ALA A 1 205 ? 1.111 0.145 21.588 1.00 77.50 205 ALA A O 1
ATOM 1565 N N . LEU A 1 206 ? 2.802 -1.350 21.693 1.00 71.00 206 LEU A N 1
ATOM 1566 C CA . LEU A 1 206 ? 2.545 -2.001 20.404 1.00 71.00 206 LEU A CA 1
ATOM 1567 C C . LEU A 1 206 ? 1.121 -2.583 20.304 1.00 71.00 206 LEU A C 1
ATOM 1569 O O . LEU A 1 206 ? 0.542 -2.623 19.226 1.00 71.00 206 LEU A O 1
ATOM 1573 N N . ASP A 1 207 ? 0.556 -2.999 21.434 1.00 78.50 207 ASP A N 1
ATOM 1574 C CA . ASP A 1 207 ? -0.777 -3.582 21.598 1.00 78.50 207 ASP A CA 1
ATOM 1575 C C . ASP A 1 207 ? -1.726 -2.660 22.387 1.00 78.50 207 ASP A C 1
ATOM 1577 O O . ASP A 1 207 ? -2.709 -3.106 22.980 1.00 78.50 207 ASP A O 1
ATOM 1581 N N . ALA A 1 208 ? -1.445 -1.353 22.405 1.00 87.12 208 ALA A N 1
ATOM 1582 C CA . ALA A 1 208 ? -2.286 -0.393 23.101 1.00 87.12 208 ALA A CA 1
ATOM 1583 C C . ALA A 1 208 ? -3.716 -0.388 22.544 1.00 87.12 208 ALA A C 1
ATOM 1585 O O . ALA A 1 208 ? -3.948 -0.068 21.378 1.00 87.12 208 ALA A O 1
ATOM 1586 N N . VAL A 1 209 ? -4.682 -0.666 23.418 1.00 89.81 209 VAL A N 1
ATOM 1587 C CA . VAL A 1 209 ? -6.108 -0.648 23.090 1.00 89.81 209 VAL A CA 1
ATOM 1588 C C . VAL A 1 209 ? -6.695 0.733 23.388 1.00 89.81 209 VAL A C 1
ATOM 1590 O O . VAL A 1 209 ? -6.473 1.303 24.458 1.00 89.81 209 VAL A O 1
ATOM 1593 N N . GLY A 1 210 ? -7.418 1.287 22.418 1.00 91.62 210 GLY A N 1
ATOM 1594 C CA . GLY A 1 210 ? -8.167 2.531 22.534 1.00 91.62 210 GLY A CA 1
ATOM 1595 C C . GLY A 1 210 ? -9.499 2.363 23.269 1.00 91.62 210 GLY A C 1
ATOM 1596 O O . GLY A 1 210 ? -9.685 1.481 24.106 1.00 91.62 210 GLY A O 1
ATOM 1597 N N . GLY A 1 211 ? -10.442 3.247 22.958 1.00 93.25 211 GLY A N 1
ATOM 1598 C CA . GLY A 1 211 ? -11.773 3.270 23.548 1.00 93.25 211 GLY A CA 1
ATOM 1599 C C . GLY A 1 211 ? -12.629 2.047 23.208 1.00 93.25 211 GLY A C 1
ATOM 1600 O O . GLY A 1 211 ? -12.323 1.251 22.318 1.00 93.25 211 GLY A O 1
ATOM 1601 N N . ASN A 1 212 ? -13.753 1.937 23.916 1.00 93.81 212 ASN A N 1
ATOM 1602 C CA . ASN A 1 212 ? -14.733 0.879 23.699 1.00 93.81 212 ASN A CA 1
ATOM 1603 C C . ASN A 1 212 ? -15.700 1.239 22.567 1.00 93.81 212 ASN A C 1
ATOM 1605 O O . ASN A 1 212 ? -16.210 2.362 22.499 1.00 93.81 212 ASN A O 1
ATOM 1609 N N . LEU A 1 213 ? -16.007 0.261 21.718 1.00 92.88 213 LEU A N 1
ATOM 1610 C CA . LEU A 1 213 ? -17.026 0.388 20.680 1.00 92.88 213 LEU A CA 1
ATOM 1611 C C . LEU A 1 213 ? -18.442 0.376 21.264 1.00 92.88 213 LEU A C 1
ATOM 1613 O O . LEU A 1 213 ? -19.315 1.100 20.784 1.00 92.88 213 LEU A O 1
ATOM 1617 N N . TYR A 1 214 ? -18.686 -0.413 22.309 1.00 90.06 214 TYR A N 1
ATOM 1618 C CA . TYR A 1 214 ? -19.995 -0.512 22.947 1.00 90.06 214 TYR A CA 1
ATOM 1619 C C . TYR A 1 214 ? -20.144 0.470 24.121 1.00 90.06 214 TYR A C 1
ATOM 1621 O O . TYR A 1 214 ? -19.158 0.889 24.727 1.00 90.06 214 TYR A O 1
ATOM 1629 N N . PRO A 1 215 ? -21.385 0.909 24.427 1.00 89.44 215 PRO A N 1
ATOM 1630 C CA . PRO A 1 215 ? -22.653 0.567 23.763 1.00 89.44 215 PRO A CA 1
ATOM 1631 C C . PRO A 1 215 ? -22.966 1.410 22.511 1.00 89.44 215 PRO A C 1
ATOM 1633 O O . PRO A 1 215 ? -23.958 1.142 21.827 1.00 89.44 215 PRO A O 1
ATOM 1636 N N . SER A 1 216 ? -22.163 2.443 22.219 1.00 91.06 216 SER A N 1
ATOM 1637 C CA . SER A 1 216 ? -22.472 3.432 21.173 1.00 91.06 216 SER A CA 1
ATOM 1638 C C . SER A 1 216 ? -22.518 2.829 19.768 1.00 91.06 216 SER A C 1
ATOM 1640 O O . SER A 1 216 ? -23.334 3.254 18.951 1.00 91.06 216 SER A O 1
ATOM 1642 N N . ARG A 1 217 ? -21.651 1.838 19.506 1.00 92.56 217 ARG A N 1
ATOM 1643 C CA . ARG A 1 217 ? -21.406 1.189 18.208 1.00 92.56 217 ARG A CA 1
ATOM 1644 C C . ARG A 1 217 ? -21.039 2.164 17.096 1.00 92.56 217 ARG A C 1
ATOM 1646 O O . ARG A 1 217 ? -21.150 1.837 15.916 1.00 92.56 217 ARG A O 1
ATOM 1653 N N . LYS A 1 218 ? -20.637 3.373 17.475 1.00 95.88 218 LYS A N 1
ATOM 1654 C CA . LYS A 1 218 ? -20.316 4.443 16.550 1.00 95.88 218 LYS A CA 1
ATOM 1655 C C . LYS A 1 218 ? -18.835 4.385 16.213 1.00 95.88 218 LYS A C 1
ATOM 1657 O O . LYS A 1 218 ? -17.995 4.392 17.109 1.00 95.88 218 LYS A O 1
ATOM 1662 N N . ILE A 1 219 ? -18.545 4.399 14.922 1.00 97.25 219 ILE A N 1
ATOM 1663 C CA . ILE A 1 219 ? -17.214 4.609 14.370 1.00 97.25 219 ILE A CA 1
ATOM 1664 C C . ILE A 1 219 ? -17.242 5.936 13.620 1.00 97.25 219 ILE A C 1
ATOM 1666 O O . ILE A 1 219 ? -18.121 6.143 12.787 1.00 97.25 219 ILE A O 1
ATOM 1670 N N . ALA A 1 220 ? -16.327 6.850 13.925 1.00 97.00 220 ALA A N 1
ATOM 1671 C CA . ALA A 1 220 ? -16.254 8.163 13.290 1.00 97.00 220 ALA A CA 1
ATOM 1672 C C . ALA A 1 220 ? -14.806 8.616 13.104 1.00 97.00 220 ALA A C 1
ATOM 1674 O O . ALA A 1 220 ? -13.939 8.303 13.927 1.00 97.00 220 ALA A O 1
ATOM 1675 N N . TRP A 1 221 ? -14.559 9.372 12.037 1.00 95.75 221 TRP A N 1
ATOM 1676 C CA . TRP A 1 221 ? -13.233 9.865 11.671 1.00 95.75 221 TRP A CA 1
ATOM 1677 C C . TRP A 1 221 ? -13.290 11.242 11.000 1.00 95.75 221 TRP A C 1
ATOM 1679 O O . TRP A 1 221 ? -14.324 11.691 10.520 1.00 95.75 221 TRP A O 1
ATOM 1689 N N . GLU A 1 222 ? -12.146 11.912 10.949 1.00 93.88 222 GLU A N 1
ATOM 1690 C CA . GLU A 1 222 ? -11.921 13.172 10.245 1.00 93.88 222 GLU A CA 1
ATOM 1691 C C . GLU A 1 222 ? -10.943 12.952 9.083 1.00 93.88 222 GLU A C 1
ATOM 1693 O O . GLU A 1 222 ? -10.000 12.167 9.188 1.00 93.88 222 GLU A O 1
ATOM 1698 N N . MET A 1 223 ? -11.139 13.678 7.981 1.00 89.75 223 MET A N 1
ATOM 1699 C CA . MET A 1 223 ? -10.204 13.760 6.852 1.00 89.75 223 MET A CA 1
ATOM 1700 C C . MET A 1 223 ? -10.191 15.184 6.296 1.00 89.75 223 MET A C 1
ATOM 1702 O O . MET A 1 223 ? -11.192 15.893 6.395 1.00 89.75 223 MET A O 1
ATOM 1706 N N . LYS A 1 224 ? -9.066 15.619 5.707 1.00 87.00 224 LYS A N 1
ATOM 1707 C CA . LYS A 1 224 ? -8.967 16.963 5.103 1.00 87.00 224 LYS A CA 1
ATOM 1708 C C . LYS A 1 224 ? -9.709 17.073 3.773 1.00 87.00 224 LYS A C 1
ATOM 1710 O O . LYS A 1 224 ? -10.117 18.167 3.397 1.00 87.00 224 LYS A O 1
ATOM 1715 N N . SER A 1 225 ? -9.825 15.962 3.057 1.00 85.25 225 SER A N 1
ATOM 1716 C CA . SER A 1 225 ? -10.445 15.871 1.740 1.00 85.25 225 SER A CA 1
ATOM 1717 C C . SER A 1 225 ? -11.328 14.643 1.665 1.00 85.25 225 SER A C 1
ATOM 1719 O O . SER A 1 225 ? -11.064 13.643 2.338 1.00 85.25 225 SER A O 1
ATOM 1721 N N . ASP A 1 226 ? -12.347 14.715 0.815 1.00 86.06 226 ASP A N 1
ATOM 1722 C CA . ASP A 1 226 ? -13.217 13.578 0.605 1.00 86.06 226 ASP A CA 1
ATOM 1723 C C . ASP A 1 226 ? -12.559 12.535 -0.294 1.00 86.06 226 ASP A C 1
ATOM 1725 O O . ASP A 1 226 ? -12.121 12.845 -1.399 1.00 86.06 226 ASP A O 1
ATOM 1729 N N . ALA A 1 227 ? -12.484 11.301 0.202 1.00 89.06 227 ALA A N 1
ATOM 1730 C CA . ALA A 1 227 ? -12.146 10.138 -0.607 1.00 89.06 227 ALA A CA 1
ATOM 1731 C C . ALA A 1 227 ? -13.355 9.700 -1.443 1.00 89.06 227 ALA A C 1
ATOM 1733 O O . ALA A 1 227 ? -14.498 9.868 -1.007 1.00 89.06 227 ALA A O 1
ATOM 1734 N N . ASP A 1 228 ? -13.101 9.108 -2.608 1.00 87.12 228 ASP A N 1
ATOM 1735 C CA . ASP A 1 228 ? -14.149 8.573 -3.484 1.00 87.12 228 ASP A CA 1
ATOM 1736 C C . ASP A 1 228 ? -14.802 7.327 -2.880 1.00 87.12 228 ASP A C 1
ATOM 1738 O O . ASP A 1 228 ? -16.009 7.133 -3.010 1.00 87.12 228 ASP A O 1
ATOM 1742 N N . LEU A 1 229 ? -14.003 6.508 -2.187 1.00 87.56 229 LEU A N 1
ATOM 1743 C CA . LEU A 1 229 ? -14.454 5.337 -1.447 1.00 87.56 229 LEU A CA 1
ATOM 1744 C C . LEU A 1 229 ? -13.737 5.259 -0.102 1.00 87.56 229 LEU A C 1
ATOM 1746 O O . LEU A 1 229 ? -12.514 5.350 -0.030 1.00 87.56 229 LEU A O 1
ATOM 1750 N N . THR A 1 230 ? -14.493 5.070 0.977 1.00 91.62 230 THR A N 1
ATOM 1751 C CA . THR A 1 230 ? -13.936 4.701 2.282 1.00 91.62 230 THR A CA 1
ATOM 1752 C C . THR A 1 230 ? -14.355 3.278 2.629 1.00 91.62 230 THR A C 1
ATOM 1754 O O . THR A 1 230 ? -15.531 2.942 2.521 1.00 91.62 230 THR A O 1
ATOM 1757 N N . ILE A 1 231 ? -13.404 2.446 3.042 1.00 91.94 231 ILE A N 1
ATOM 1758 C CA . ILE A 1 231 ? -13.642 1.082 3.512 1.00 91.94 231 ILE A CA 1
ATOM 1759 C C . ILE A 1 231 ? -13.207 1.011 4.972 1.00 91.94 231 ILE A C 1
ATOM 1761 O O . ILE A 1 231 ? -12.054 1.299 5.290 1.00 91.94 231 ILE A O 1
ATOM 1765 N N . LEU A 1 232 ? -14.134 0.641 5.853 1.00 94.19 232 LEU A N 1
ATOM 1766 C CA . LEU A 1 232 ? -13.834 0.307 7.241 1.00 94.19 232 LEU A CA 1
ATOM 1767 C C . LEU A 1 232 ? -13.670 -1.202 7.351 1.00 94.19 232 LEU A C 1
ATOM 1769 O O . LEU A 1 232 ? -14.526 -1.947 6.871 1.00 94.19 232 LEU A O 1
ATOM 1773 N N . ARG A 1 233 ? -12.619 -1.648 8.027 1.00 93.81 233 ARG A N 1
ATOM 1774 C CA . ARG A 1 233 ? -12.415 -3.055 8.360 1.00 93.81 233 ARG A CA 1
ATOM 1775 C C . ARG A 1 233 ? -12.349 -3.224 9.862 1.00 93.81 233 ARG A C 1
ATOM 1777 O O . ARG A 1 233 ? -11.737 -2.424 10.568 1.00 93.81 233 ARG A O 1
ATOM 1784 N N . LEU A 1 234 ? -13.031 -4.256 10.334 1.00 94.12 234 LEU A N 1
ATOM 1785 C CA . LEU A 1 234 ? -12.913 -4.753 11.694 1.00 94.12 234 LEU A CA 1
ATOM 1786 C C . LEU A 1 234 ? -12.236 -6.108 11.589 1.00 94.12 234 LEU A C 1
ATOM 1788 O O . LEU A 1 234 ? -12.776 -7.009 10.943 1.00 94.12 234 LEU A O 1
ATOM 1792 N N . ASN A 1 235 ? -11.073 -6.239 12.212 1.00 93.50 235 ASN A N 1
ATOM 1793 C CA . ASN A 1 235 ? -10.256 -7.440 12.129 1.00 93.50 235 ASN A CA 1
ATOM 1794 C C . ASN A 1 235 ? -10.007 -7.995 13.531 1.00 93.50 235 ASN A C 1
ATOM 1796 O O . ASN A 1 235 ? -9.830 -7.229 14.478 1.00 93.50 235 ASN A O 1
ATOM 1800 N N . TYR A 1 236 ? -9.944 -9.316 13.683 1.00 92.62 236 TYR A N 1
ATOM 1801 C CA . TYR A 1 236 ? -9.250 -9.871 14.844 1.00 92.62 236 TYR A CA 1
ATOM 1802 C C . TYR A 1 236 ? -7.763 -10.025 14.538 1.00 92.62 236 TYR A C 1
ATOM 1804 O O . TYR A 1 236 ? -7.377 -10.228 13.387 1.00 92.62 236 TYR A O 1
ATOM 1812 N N . MET A 1 237 ? -6.934 -9.918 15.575 1.00 89.69 237 MET A N 1
ATOM 1813 C CA . MET A 1 237 ? -5.481 -9.912 15.436 1.00 89.69 237 MET A CA 1
ATOM 1814 C C . MET A 1 237 ? -4.873 -11.172 16.035 1.00 89.69 237 MET A C 1
ATOM 1816 O O . MET A 1 237 ? -5.191 -11.543 17.167 1.00 89.69 237 MET A O 1
ATOM 1820 N N . THR A 1 238 ? -3.939 -11.779 15.306 1.00 88.12 238 THR A N 1
ATOM 1821 C CA . THR A 1 238 ? -3.045 -12.815 15.837 1.00 88.12 238 THR A CA 1
ATOM 1822 C C . THR A 1 238 ? -1.597 -12.323 15.821 1.00 88.12 238 THR A C 1
ATOM 1824 O O . THR A 1 238 ? -1.223 -11.605 14.890 1.00 88.12 238 THR A O 1
ATOM 1827 N N . PRO A 1 239 ? -0.752 -12.724 16.790 1.00 85.56 239 PRO A N 1
ATOM 1828 C CA . PRO A 1 239 ? 0.659 -12.337 16.830 1.00 85.56 239 PRO A CA 1
ATOM 1829 C C . PRO A 1 239 ? 1.439 -12.670 15.548 1.00 85.56 239 PRO A C 1
ATOM 1831 O O . PRO A 1 239 ? 1.058 -13.588 14.813 1.00 85.56 239 PRO A O 1
ATOM 1834 N N . PRO A 1 240 ? 2.576 -11.991 15.299 1.00 81.31 240 PRO A N 1
ATOM 1835 C CA . PRO A 1 240 ? 3.503 -12.384 14.246 1.00 81.31 240 PRO A CA 1
ATOM 1836 C C . PRO A 1 240 ? 4.015 -13.815 14.458 1.00 81.31 240 PRO A C 1
ATOM 1838 O O . PRO A 1 240 ? 4.052 -14.348 15.571 1.00 81.31 240 PRO A O 1
ATOM 1841 N N . ILE A 1 241 ? 4.462 -14.446 13.371 1.00 80.62 241 ILE A N 1
ATOM 1842 C CA . ILE A 1 241 ? 4.991 -15.810 13.433 1.00 80.62 241 ILE A CA 1
ATOM 1843 C C . ILE A 1 241 ? 6.360 -15.785 14.115 1.00 80.62 241 ILE A C 1
ATOM 1845 O O . ILE A 1 241 ? 7.323 -15.216 13.594 1.00 80.62 241 ILE A O 1
ATOM 1849 N N . HIS A 1 242 ? 6.469 -16.477 15.249 1.00 80.25 242 HIS A N 1
ATOM 1850 C CA . HIS A 1 242 ? 7.738 -16.623 15.949 1.00 80.25 242 HIS A CA 1
ATOM 1851 C C . HIS A 1 242 ? 8.660 -17.628 15.242 1.00 80.25 242 HIS A C 1
ATOM 1853 O O . HIS A 1 242 ? 8.373 -18.830 15.162 1.00 80.25 242 HIS A O 1
ATOM 1859 N N . ASN A 1 243 ? 9.808 -17.158 14.752 1.00 76.38 243 ASN A N 1
ATOM 1860 C CA . ASN A 1 243 ? 10.814 -18.010 14.137 1.00 76.38 243 ASN A CA 1
ATOM 1861 C C . ASN A 1 243 ? 11.768 -18.580 15.192 1.00 76.38 243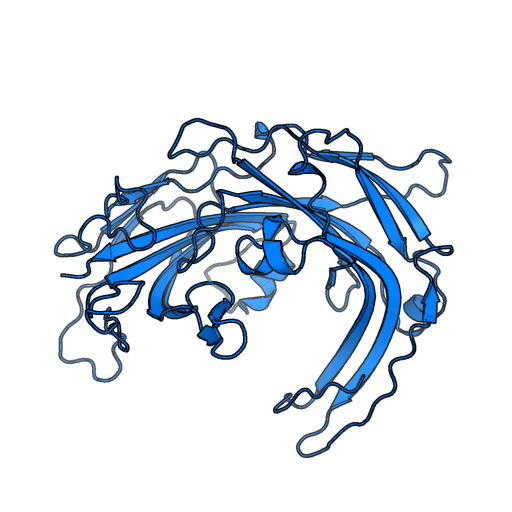 ASN A C 1
ATOM 1863 O O . ASN A 1 243 ? 12.651 -17.894 15.702 1.00 76.38 243 ASN A O 1
ATOM 1867 N N . LYS A 1 244 ? 11.647 -19.886 15.445 1.00 81.62 244 LYS A N 1
ATOM 1868 C CA . LYS A 1 244 ? 12.475 -20.611 16.425 1.00 81.62 244 LYS A CA 1
ATOM 1869 C C . LYS A 1 244 ? 13.966 -20.691 16.068 1.00 81.62 244 LYS A C 1
ATOM 1871 O O . LYS A 1 244 ? 14.775 -20.931 16.954 1.00 81.62 244 LYS A O 1
ATOM 1876 N N . ILE A 1 245 ? 14.332 -20.547 14.792 1.00 78.94 245 ILE A N 1
ATOM 1877 C CA . ILE A 1 245 ? 15.726 -20.641 14.326 1.00 78.94 245 ILE A CA 1
ATOM 1878 C C . ILE A 1 245 ? 16.449 -19.311 14.554 1.00 78.94 245 ILE A C 1
ATOM 1880 O O . ILE A 1 245 ? 17.575 -19.299 15.043 1.00 78.94 245 ILE A O 1
ATOM 1884 N N . LEU A 1 246 ? 15.799 -18.199 14.205 1.00 75.94 246 LEU A N 1
ATOM 1885 C CA . LEU A 1 246 ? 16.328 -16.846 14.395 1.00 75.94 246 LEU A CA 1
ATOM 1886 C C . LEU A 1 246 ? 16.074 -16.306 15.809 1.00 75.94 246 LEU A C 1
ATOM 1888 O O . LEU A 1 246 ? 16.663 -15.297 16.185 1.00 75.94 246 LEU A O 1
ATOM 1892 N N . ASN A 1 247 ? 15.224 -16.991 16.583 1.00 78.81 247 ASN A N 1
ATOM 1893 C CA . ASN A 1 247 ? 14.732 -16.552 17.886 1.00 78.81 247 ASN A CA 1
ATOM 1894 C C . ASN A 1 247 ? 14.178 -15.119 17.824 1.00 78.81 247 ASN A C 1
ATOM 1896 O O . ASN A 1 247 ? 14.519 -14.257 18.634 1.00 78.81 247 ASN A O 1
ATOM 1900 N N . SER A 1 248 ? 13.364 -14.865 16.801 1.00 75.25 248 SER A N 1
ATOM 1901 C CA . SER A 1 248 ? 12.788 -13.558 16.505 1.00 75.25 248 SER A CA 1
ATOM 1902 C C . SER A 1 248 ? 11.416 -13.716 15.864 1.00 75.25 248 SER A C 1
ATOM 1904 O O . SER A 1 248 ? 11.158 -14.698 15.165 1.00 75.25 248 SER A O 1
ATOM 1906 N N . ASP A 1 249 ? 10.559 -12.720 16.041 1.00 77.12 249 ASP A N 1
ATOM 1907 C CA . ASP A 1 249 ? 9.314 -12.627 15.283 1.00 77.12 249 ASP A CA 1
ATOM 1908 C C . ASP A 1 249 ? 9.620 -12.218 13.838 1.00 77.12 249 ASP A C 1
ATOM 1910 O O . ASP A 1 249 ? 10.559 -11.458 13.578 1.00 77.12 249 ASP A O 1
ATOM 1914 N N . ILE A 1 250 ? 8.870 -12.773 12.887 1.00 68.88 250 ILE A N 1
ATOM 1915 C CA . ILE A 1 250 ? 8.977 -12.420 11.471 1.00 68.88 250 ILE A CA 1
ATOM 1916 C C . ILE A 1 250 ? 7.670 -11.783 11.019 1.00 68.88 250 ILE A C 1
ATOM 1918 O O . ILE A 1 250 ? 6.612 -12.408 11.094 1.00 68.88 250 ILE A O 1
ATOM 1922 N N . GLY A 1 251 ? 7.783 -10.578 10.460 1.00 68.00 251 GLY A N 1
ATOM 1923 C CA . GLY A 1 251 ? 6.654 -9.839 9.907 1.00 68.00 251 GLY A CA 1
ATOM 1924 C C . GLY A 1 251 ? 5.847 -9.102 10.974 1.00 68.00 251 GLY A C 1
ATOM 1925 O O . GLY A 1 251 ? 6.327 -8.852 12.077 1.00 68.00 251 GLY A O 1
ATOM 1926 N N . ALA A 1 252 ? 4.626 -8.729 10.606 1.00 73.06 252 ALA A N 1
ATOM 1927 C CA . ALA A 1 252 ? 3.669 -8.047 11.470 1.00 73.06 252 ALA A CA 1
ATOM 1928 C C . ALA A 1 252 ? 2.655 -9.037 12.071 1.00 73.06 252 ALA A C 1
ATOM 1930 O O . ALA A 1 252 ? 2.628 -10.214 11.695 1.00 73.06 252 ALA A O 1
ATOM 1931 N N . SER A 1 253 ? 1.815 -8.558 12.996 1.00 79.75 253 SER A N 1
ATOM 1932 C CA . SER A 1 253 ? 0.602 -9.299 13.363 1.00 79.75 253 SER A CA 1
ATOM 1933 C C . SER A 1 253 ? -0.274 -9.529 12.141 1.00 79.75 253 SER A C 1
ATOM 1935 O O . SER A 1 253 ? -0.208 -8.787 11.162 1.00 79.75 253 SER A O 1
ATOM 1937 N N . GLN A 1 254 ? -1.086 -10.576 12.199 1.00 85.06 254 GLN A N 1
ATOM 1938 C CA . GLN A 1 254 ? -2.000 -10.904 11.116 1.00 85.06 254 GLN A CA 1
ATOM 1939 C C . GLN A 1 254 ? -3.386 -10.387 11.471 1.00 85.06 254 GLN A C 1
ATOM 1941 O O . GLN A 1 254 ? -3.933 -10.750 12.515 1.00 85.06 254 GLN A O 1
ATOM 1946 N N . ALA A 1 255 ? -3.919 -9.544 10.594 1.00 87.62 255 ALA A N 1
ATOM 1947 C CA . ALA A 1 255 ? -5.295 -9.096 10.629 1.00 87.62 255 ALA A CA 1
ATOM 1948 C C . ALA A 1 255 ? -6.177 -10.106 9.890 1.00 87.62 255 ALA A C 1
ATOM 1950 O O . ALA A 1 255 ? -5.887 -10.497 8.757 1.00 87.62 255 ALA A O 1
ATOM 1951 N N . HIS A 1 256 ? -7.260 -10.521 10.536 1.00 90.88 256 HIS A N 1
ATOM 1952 C CA . HIS A 1 256 ? -8.234 -11.455 9.988 1.00 90.88 256 HIS A CA 1
ATOM 1953 C C . HIS A 1 256 ? -9.602 -10.787 9.942 1.00 90.88 256 HIS A C 1
ATOM 1955 O O . HIS A 1 256 ? -10.155 -10.406 10.977 1.00 90.88 256 HIS A O 1
ATOM 1961 N N . LEU A 1 257 ? -10.137 -10.637 8.732 1.00 90.75 257 LEU A N 1
ATOM 1962 C CA . LEU A 1 257 ? -11.347 -9.865 8.480 1.00 90.75 257 LEU A CA 1
ATOM 1963 C C . LEU A 1 257 ? -12.567 -10.464 9.190 1.00 90.75 257 LEU A C 1
ATOM 1965 O O . LEU A 1 257 ? -12.963 -11.596 8.918 1.00 90.75 257 LEU A O 1
ATOM 1969 N N . LEU A 1 258 ? -13.197 -9.669 10.056 1.00 91.19 258 LEU A N 1
ATOM 1970 C CA . LEU A 1 258 ? -14.511 -9.959 10.629 1.00 91.19 258 LEU A CA 1
ATOM 1971 C C . LEU A 1 258 ? -15.601 -9.268 9.813 1.00 91.19 258 LEU A C 1
ATOM 1973 O O . LEU A 1 258 ? -16.598 -9.886 9.445 1.00 91.19 258 LEU A O 1
ATOM 1977 N N . TRP A 1 259 ? -15.427 -7.967 9.577 1.00 91.12 259 TRP A N 1
ATOM 1978 C CA . TRP A 1 259 ? -16.380 -7.128 8.860 1.00 91.12 259 TRP A CA 1
ATOM 1979 C C . TRP A 1 259 ? -15.653 -6.183 7.917 1.00 91.12 259 TRP A C 1
ATOM 1981 O O . TRP A 1 259 ? -14.671 -5.553 8.303 1.00 91.12 259 TRP A O 1
ATOM 1991 N N . GLU A 1 260 ? -16.216 -6.003 6.727 1.00 91.00 260 GLU A N 1
ATOM 1992 C CA . GLU A 1 260 ? -15.826 -4.964 5.781 1.00 91.00 260 GLU A CA 1
ATOM 1993 C C . GLU A 1 260 ? -17.045 -4.098 5.465 1.00 91.00 260 GLU A C 1
ATOM 1995 O O . GLU A 1 260 ? -18.114 -4.608 5.124 1.00 91.00 260 GLU A O 1
ATOM 2000 N N . ILE A 1 261 ? -16.908 -2.785 5.626 1.00 91.31 261 ILE A N 1
ATOM 2001 C CA . ILE A 1 261 ? -18.008 -1.833 5.494 1.00 91.31 261 ILE A CA 1
ATOM 2002 C C . ILE A 1 261 ? -17.609 -0.769 4.482 1.00 91.31 261 ILE A C 1
ATOM 2004 O O . ILE A 1 261 ? -16.661 -0.013 4.688 1.00 91.31 261 ILE A O 1
ATOM 2008 N N . TYR A 1 262 ? -18.383 -0.682 3.407 1.00 89.62 262 TYR A N 1
ATOM 2009 C CA . TYR A 1 262 ? -18.216 0.308 2.353 1.00 89.62 262 TYR A CA 1
ATOM 2010 C C . TYR A 1 262 ? -18.997 1.563 2.729 1.00 89.62 262 TYR A C 1
ATOM 2012 O O . TYR A 1 262 ? -20.216 1.525 2.899 1.00 89.62 262 TYR A O 1
ATOM 2020 N N . VAL A 1 263 ? -18.295 2.682 2.875 1.00 90.31 263 VAL A N 1
ATOM 2021 C CA . VAL A 1 263 ? -18.877 3.951 3.307 1.00 90.31 263 VAL A CA 1
ATOM 2022 C C . VAL A 1 263 ? -18.854 4.944 2.144 1.00 90.31 263 VAL A C 1
ATOM 2024 O O . VAL A 1 263 ? -17.768 5.284 1.658 1.00 90.31 263 VAL A O 1
ATOM 2027 N N . PRO A 1 264 ? -20.028 5.418 1.686 1.00 83.62 264 PRO A N 1
ATOM 2028 C CA . PRO A 1 264 ? -20.114 6.436 0.653 1.00 83.62 264 PRO A CA 1
ATOM 2029 C C . PRO A 1 264 ? -19.570 7.786 1.089 1.00 83.62 264 PRO A C 1
ATOM 2031 O O . PRO A 1 264 ? -19.731 8.210 2.230 1.00 83.62 264 PRO A O 1
ATOM 2034 N N . SER A 1 265 ? -18.952 8.500 0.155 1.00 84.94 265 SER A N 1
ATOM 2035 C CA . SER A 1 265 ? -18.701 9.929 0.327 1.00 84.94 265 SER A CA 1
ATOM 2036 C C . SER A 1 265 ? -20.038 10.694 0.375 1.00 84.94 265 SER A C 1
ATOM 2038 O O . SER A 1 265 ? -20.956 10.338 -0.367 1.00 84.94 265 SER A O 1
ATOM 2040 N N . PRO A 1 266 ? -20.204 11.724 1.231 1.00 89.19 266 PRO A N 1
ATOM 2041 C CA . PRO A 1 266 ? -19.215 12.328 2.127 1.00 89.19 266 PRO A CA 1
ATOM 2042 C C . PRO A 1 266 ? -19.297 11.794 3.568 1.00 89.19 266 PRO A C 1
ATOM 2044 O O . PRO A 1 266 ? -18.885 12.480 4.502 1.00 89.19 266 PRO A O 1
ATOM 2047 N N . TYR A 1 267 ? -19.876 10.612 3.796 1.00 91.69 267 TYR A N 1
ATOM 2048 C CA . TYR A 1 267 ? -20.075 10.105 5.150 1.00 91.69 267 TYR A CA 1
ATOM 2049 C C . TYR A 1 267 ? -18.730 9.834 5.848 1.00 91.69 267 TYR A C 1
ATOM 2051 O O . TYR A 1 267 ? -17.754 9.352 5.264 1.00 91.69 267 TYR A O 1
ATOM 2059 N N . ARG A 1 268 ? -18.684 10.198 7.131 1.00 94.12 268 ARG A N 1
ATOM 2060 C CA . ARG A 1 268 ? -17.501 10.122 8.011 1.00 94.12 268 ARG A CA 1
ATOM 2061 C C . ARG A 1 268 ? -17.791 9.406 9.324 1.00 94.12 268 ARG A C 1
ATOM 2063 O O . ARG A 1 268 ? -17.032 9.491 10.287 1.00 94.12 268 ARG A O 1
ATOM 2070 N N . GLU A 1 269 ? -18.935 8.742 9.367 1.00 96.00 269 GLU A N 1
ATOM 2071 C CA . GLU A 1 269 ? -19.371 7.969 10.507 1.00 96.00 269 GLU A CA 1
ATOM 2072 C C . GLU A 1 269 ? -20.220 6.786 10.063 1.00 96.00 269 GLU A C 1
ATOM 2074 O O . GLU A 1 269 ? -20.924 6.842 9.054 1.00 96.00 269 GLU A O 1
ATOM 2079 N N . VAL A 1 270 ? -20.158 5.726 10.858 1.00 95.62 270 VAL A N 1
ATOM 2080 C CA . VAL A 1 270 ? -20.998 4.540 10.754 1.00 95.62 270 VAL A CA 1
ATOM 2081 C C . VAL A 1 270 ? -21.474 4.184 12.153 1.00 95.62 270 VAL A C 1
ATOM 2083 O O . VAL A 1 270 ? -20.722 4.266 13.123 1.00 95.62 270 VAL A O 1
ATOM 2086 N N . VAL A 1 271 ? -22.732 3.768 12.263 1.00 95.00 271 VAL A N 1
ATOM 2087 C CA . VAL A 1 271 ? -23.255 3.124 13.469 1.00 95.00 271 VAL A CA 1
ATOM 2088 C C . VAL A 1 271 ? -23.486 1.664 13.128 1.00 95.00 271 VAL A C 1
ATOM 2090 O O . VAL A 1 271 ? -24.308 1.361 12.262 1.00 95.00 271 VAL A O 1
ATOM 2093 N N . LEU A 1 272 ? -22.757 0.761 13.787 1.00 91.06 272 LEU A N 1
ATOM 2094 C CA . LEU A 1 272 ? -22.938 -0.664 13.541 1.00 91.06 272 LEU A CA 1
ATOM 2095 C C . LEU A 1 272 ? -24.347 -1.089 13.976 1.00 91.06 272 LEU A C 1
ATOM 2097 O O . LEU A 1 272 ? -24.828 -0.658 15.036 1.00 91.06 272 LEU A O 1
ATOM 2101 N N . PRO A 1 273 ? -25.027 -1.929 13.178 1.00 84.56 273 PRO A N 1
ATOM 2102 C CA . PRO A 1 273 ? -26.393 -2.342 13.462 1.00 84.56 273 PRO A CA 1
ATOM 2103 C C . PRO A 1 273 ? -26.515 -3.015 14.836 1.00 84.56 273 PRO A C 1
ATOM 2105 O O . PRO A 1 273 ? -25.562 -3.569 15.381 1.00 84.56 273 PRO A O 1
ATOM 2108 N N . SER A 1 274 ? -27.707 -2.920 15.435 1.00 74.75 274 SER A N 1
ATOM 2109 C CA . SER A 1 274 ? -28.060 -3.727 16.614 1.00 74.75 274 SER A CA 1
ATOM 2110 C C . SER A 1 274 ? -28.504 -5.065 16.088 1.00 74.75 274 SER A C 1
ATOM 2112 O O . SER A 1 274 ? -29.379 -5.107 15.226 1.00 74.75 274 SER A O 1
ATOM 2114 N N . LEU A 1 275 ? -27.926 -6.137 16.596 1.00 65.94 275 LEU A N 1
ATOM 2115 C CA . LEU A 1 275 ? -28.095 -7.439 15.977 1.00 65.94 275 LEU A CA 1
ATOM 2116 C C . LEU A 1 275 ? -28.732 -8.348 16.999 1.00 65.94 275 LEU A C 1
ATOM 2118 O O . LEU A 1 275 ? -28.313 -8.377 18.155 1.00 65.94 275 LEU A O 1
ATOM 2122 N N . SER A 1 276 ? -29.815 -9.005 16.596 1.00 58.53 276 SER A N 1
ATOM 2123 C CA . SER A 1 276 ? -30.497 -9.942 17.472 1.00 58.53 276 SER A CA 1
ATOM 2124 C C . SER A 1 276 ? -29.672 -11.222 17.576 1.00 58.53 276 SER A C 1
ATOM 2126 O O . SER A 1 276 ? -29.149 -11.717 16.580 1.00 58.53 276 SER A O 1
ATOM 2128 N N . GLU A 1 277 ? -29.623 -11.808 18.772 1.00 57.56 277 GLU A N 1
ATOM 2129 C CA . GLU A 1 277 ? -28.957 -13.092 19.059 1.00 57.56 277 GLU A CA 1
ATOM 2130 C C . GLU A 1 277 ? -29.536 -14.289 18.264 1.00 57.56 277 GLU A C 1
ATOM 2132 O O . GLU A 1 277 ? -29.110 -15.424 18.440 1.00 57.56 277 GLU A O 1
ATOM 2137 N N . GLN A 1 278 ? -30.537 -14.065 17.406 1.00 55.50 278 GLN A N 1
ATOM 2138 C CA . GLN A 1 278 ? -31.311 -15.100 16.717 1.00 55.50 278 GLN A CA 1
ATOM 2139 C C . GLN A 1 278 ? -30.851 -15.371 15.275 1.00 55.50 278 GLN A C 1
ATOM 2141 O O . GLN A 1 278 ? -31.407 -16.261 14.635 1.00 55.50 278 GLN A O 1
ATOM 2146 N N . ALA A 1 279 ? -29.874 -14.627 14.743 1.00 58.56 279 ALA A N 1
ATOM 2147 C CA . ALA A 1 279 ? -29.330 -14.864 13.404 1.00 58.56 279 ALA A CA 1
ATOM 2148 C C . ALA A 1 279 ? -28.159 -15.879 13.465 1.00 58.56 279 ALA A C 1
ATOM 2150 O O . ALA A 1 279 ? -27.128 -15.559 14.051 1.00 58.56 279 ALA A O 1
ATOM 2151 N N . PRO A 1 280 ? -28.289 -17.091 12.886 1.00 54.47 280 PRO A N 1
ATOM 2152 C CA . PRO A 1 280 ? -27.320 -18.182 13.063 1.00 54.47 280 PRO A CA 1
ATOM 2153 C C . PRO A 1 280 ? -25.978 -18.006 12.327 1.00 54.47 280 PRO A C 1
ATOM 2155 O O . PRO A 1 280 ? -25.004 -18.629 12.734 1.00 54.47 280 PRO A O 1
ATOM 2158 N N . ASP A 1 281 ? -25.900 -17.141 11.310 1.00 62.56 281 ASP A N 1
ATOM 2159 C CA . ASP A 1 281 ? -24.689 -16.918 10.492 1.00 62.56 281 ASP A CA 1
ATOM 2160 C C . ASP A 1 281 ? -24.073 -15.526 10.723 1.00 62.56 281 ASP A C 1
ATOM 2162 O O . ASP A 1 281 ? -23.553 -14.884 9.809 1.00 62.56 281 ASP A O 1
ATOM 2166 N N . TYR A 1 282 ? -24.208 -14.999 11.940 1.00 64.50 282 TYR A N 1
ATOM 2167 C CA . TYR A 1 282 ? -23.899 -13.603 12.209 1.00 64.50 282 TYR A CA 1
ATOM 2168 C C . TYR A 1 282 ? -22.414 -13.379 12.556 1.00 64.50 282 TYR A C 1
ATOM 2170 O O . TYR A 1 282 ? -21.926 -13.994 13.507 1.00 64.50 282 TYR A O 1
ATOM 2178 N N . PRO A 1 283 ? -21.682 -12.487 11.857 1.00 68.75 283 PRO A N 1
ATOM 2179 C CA . PRO A 1 283 ? -20.285 -12.220 12.181 1.00 68.75 283 PRO A CA 1
ATOM 2180 C C . PRO A 1 283 ? -20.179 -11.495 13.532 1.00 68.75 283 PRO A C 1
ATOM 2182 O O . PRO A 1 283 ? -20.528 -10.321 13.673 1.00 68.75 283 PRO A O 1
ATOM 2185 N N . VAL A 1 284 ? -19.705 -12.214 14.550 1.00 81.75 284 VAL A N 1
ATOM 2186 C CA . VAL A 1 284 ? -19.473 -11.690 15.903 1.00 81.75 284 VAL A CA 1
ATOM 2187 C C . VAL A 1 284 ? -18.172 -10.890 15.929 1.00 81.75 284 VAL A C 1
ATOM 2189 O O . VAL A 1 284 ? -17.159 -11.323 15.382 1.00 81.75 284 VAL A O 1
ATOM 2192 N N . LEU A 1 285 ? -18.191 -9.729 16.587 1.00 88.50 285 LEU A N 1
ATOM 2193 C CA . LEU A 1 285 ? -16.982 -8.950 16.853 1.00 88.50 285 LEU A CA 1
ATOM 2194 C C . LEU A 1 285 ? -16.268 -9.526 18.074 1.00 88.50 285 LEU A C 1
ATOM 2196 O O . LEU A 1 285 ? -16.552 -9.143 19.206 1.00 88.50 285 LEU A O 1
ATOM 2200 N N . VAL A 1 286 ? -15.383 -10.484 17.828 1.00 90.94 286 VAL A N 1
ATOM 2201 C CA . VAL A 1 286 ? -14.586 -11.169 18.845 1.00 90.94 286 VAL A CA 1
ATOM 2202 C C . VAL A 1 286 ? -13.235 -11.540 18.248 1.00 90.94 286 VAL A C 1
ATOM 2204 O O . VAL A 1 286 ? -13.131 -11.805 17.049 1.00 90.94 286 VAL A O 1
ATOM 2207 N N . ASN A 1 287 ? -12.201 -11.579 19.081 1.00 92.19 287 ASN A N 1
ATOM 2208 C CA . ASN A 1 287 ? -10.964 -12.242 18.723 1.00 92.19 287 ASN A CA 1
ATOM 2209 C C . ASN A 1 287 ? -11.088 -13.743 18.983 1.00 92.19 287 ASN A C 1
ATOM 2211 O O . ASN A 1 287 ? -11.140 -14.179 20.132 1.00 92.19 287 ASN A O 1
ATOM 2215 N N . TYR A 1 288 ? -11.129 -14.526 17.905 1.00 91.56 288 TYR A N 1
ATOM 2216 C CA . TYR A 1 288 ? -11.247 -15.983 17.973 1.00 91.56 288 TYR A CA 1
ATOM 2217 C C . TYR A 1 288 ? -9.975 -16.679 18.472 1.00 91.56 288 TYR A C 1
ATOM 2219 O O . TYR A 1 288 ? -10.038 -17.835 18.892 1.00 91.56 288 TYR A O 1
ATOM 2227 N N . GLU A 1 289 ? -8.833 -15.992 18.452 1.00 92.12 289 GLU A N 1
ATOM 2228 C CA . GLU A 1 289 ? -7.531 -16.539 18.832 1.00 92.12 289 GLU A CA 1
ATOM 2229 C C . GLU A 1 289 ? -6.825 -15.625 19.849 1.00 92.12 289 GLU A C 1
ATOM 2231 O O . GLU A 1 289 ? -5.776 -15.043 19.555 1.00 92.12 289 GLU A O 1
ATOM 2236 N N . PRO A 1 290 ? -7.383 -15.477 21.067 1.00 91.81 290 PRO A N 1
ATOM 2237 C CA . PRO A 1 290 ? -6.784 -14.635 22.087 1.00 91.81 290 PRO A CA 1
ATOM 2238 C C . PRO A 1 290 ? -5.406 -15.159 22.495 1.00 91.81 290 PRO A C 1
ATOM 2240 O O . PRO A 1 290 ? -5.159 -16.367 22.591 1.00 91.81 290 PRO A O 1
ATOM 2243 N N . THR A 1 291 ? -4.499 -14.236 22.786 1.00 89.75 291 THR A N 1
ATOM 2244 C CA . THR A 1 291 ? -3.130 -14.567 23.173 1.00 89.75 291 THR A CA 1
ATOM 2245 C C . THR A 1 291 ? -3.058 -15.106 24.597 1.00 89.75 291 THR A C 1
ATOM 2247 O O . THR A 1 291 ? -3.872 -14.786 25.465 1.00 89.75 291 THR A O 1
ATOM 2250 N N . THR A 1 292 ? -2.040 -15.918 24.878 1.00 85.62 292 THR A N 1
ATOM 2251 C CA . THR A 1 292 ? -1.750 -16.338 26.252 1.00 85.62 292 THR A CA 1
ATOM 2252 C C . THR A 1 292 ? -1.176 -15.174 27.062 1.00 85.62 292 THR A C 1
ATOM 2254 O O . THR A 1 292 ? -0.535 -14.281 26.518 1.00 85.62 292 THR A O 1
ATOM 2257 N N . LYS A 1 293 ? -1.342 -15.209 28.391 1.00 79.94 293 LYS A N 1
ATOM 2258 C CA . LYS A 1 293 ? -0.874 -14.136 29.291 1.00 79.94 293 LYS A CA 1
ATOM 2259 C C . LYS A 1 293 ? 0.626 -13.842 29.201 1.00 79.94 293 LYS A C 1
ATOM 2261 O O . LYS A 1 293 ? 1.033 -12.718 29.462 1.00 79.94 293 LYS A O 1
ATOM 2266 N N . ASP A 1 294 ? 1.433 -14.832 28.833 1.00 79.19 294 ASP A N 1
ATOM 2267 C CA . ASP A 1 294 ? 2.892 -14.699 28.739 1.00 79.19 294 ASP A CA 1
ATOM 2268 C C . ASP A 1 294 ? 3.368 -14.283 27.331 1.00 79.19 294 ASP A C 1
ATOM 2270 O O . ASP A 1 294 ? 4.571 -14.244 27.073 1.00 79.19 294 ASP A O 1
ATOM 2274 N N . ALA A 1 295 ? 2.447 -14.012 26.398 1.00 80.31 295 ALA A N 1
ATOM 2275 C CA . ALA A 1 295 ? 2.787 -13.578 25.048 1.00 80.31 295 ALA A CA 1
ATOM 2276 C C . ALA A 1 295 ? 3.381 -12.157 25.031 1.00 80.31 295 ALA A C 1
ATOM 2278 O O . ALA A 1 295 ? 3.081 -11.317 25.876 1.00 80.31 295 ALA A O 1
ATOM 2279 N N . ALA A 1 296 ? 4.211 -11.863 24.028 1.00 79.62 296 ALA A N 1
ATOM 2280 C CA . ALA A 1 296 ? 4.759 -10.517 23.839 1.00 79.62 296 ALA A CA 1
ATOM 2281 C C . ALA A 1 296 ? 3.691 -9.482 23.426 1.00 79.62 296 ALA A C 1
ATOM 2283 O O . ALA A 1 296 ? 3.886 -8.294 23.659 1.00 79.62 296 ALA A O 1
ATOM 2284 N N . TYR A 1 297 ? 2.582 -9.946 22.842 1.00 85.06 297 TYR A N 1
ATOM 2285 C CA . TYR A 1 297 ? 1.444 -9.143 22.396 1.00 85.06 297 TYR A CA 1
ATOM 2286 C C . TYR A 1 297 ? 0.193 -9.660 23.099 1.00 85.06 297 TYR A C 1
ATOM 2288 O O . TYR A 1 297 ? -0.020 -10.874 23.117 1.00 85.06 297 TYR A O 1
ATOM 2296 N N . GLN A 1 298 ? -0.600 -8.766 23.682 1.00 86.12 298 GLN A N 1
ATOM 2297 C CA . GLN A 1 298 ? -1.771 -9.110 24.485 1.00 86.12 298 GLN A CA 1
ATOM 2298 C C . GLN A 1 298 ? -3.058 -8.761 23.722 1.00 86.12 298 GLN A C 1
ATOM 2300 O O . GLN A 1 298 ? -3.662 -7.707 23.924 1.00 86.12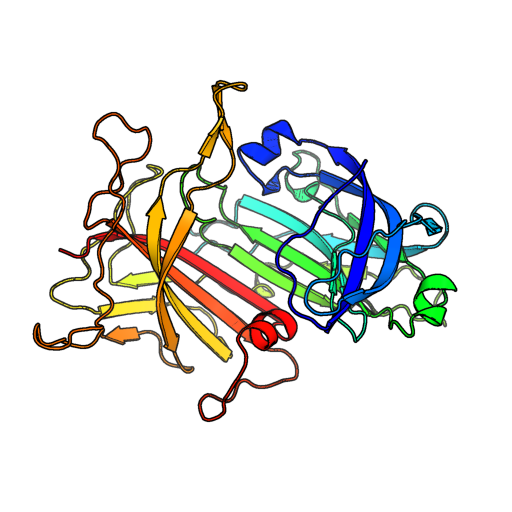 298 GLN A O 1
ATOM 2305 N N . TYR A 1 299 ? -3.486 -9.647 22.818 1.00 89.62 299 TYR A N 1
ATOM 2306 C CA . TYR A 1 299 ? -4.811 -9.555 22.204 1.00 89.62 299 TYR A CA 1
ATOM 2307 C C . TYR A 1 299 ? -5.799 -10.405 22.988 1.00 89.62 299 TYR A C 1
ATOM 2309 O O . TYR A 1 299 ? -5.834 -11.632 22.873 1.00 89.62 299 TYR A O 1
ATOM 2317 N N . ASP A 1 300 ? -6.627 -9.732 23.772 1.00 91.62 300 ASP A N 1
ATOM 2318 C CA . ASP A 1 300 ? -7.721 -10.367 24.486 1.00 91.62 300 ASP A CA 1
ATOM 2319 C C . ASP A 1 300 ? -8.853 -10.751 23.520 1.00 91.62 300 ASP A C 1
ATOM 2321 O O . ASP A 1 300 ? -8.947 -10.251 22.398 1.00 91.62 300 ASP A O 1
ATOM 2325 N N . GLU A 1 301 ? -9.785 -11.580 24.000 1.00 93.75 301 GLU A N 1
ATOM 2326 C CA . GLU A 1 301 ? -10.990 -12.012 23.270 1.00 93.75 301 GLU A CA 1
ATOM 2327 C C . GLU A 1 301 ? -11.830 -10.832 22.741 1.00 93.75 301 GLU A C 1
ATOM 2329 O O . GLU A 1 301 ? -12.588 -10.970 21.789 1.00 93.75 301 GLU A O 1
ATOM 2334 N N . THR A 1 302 ? -11.690 -9.643 23.325 1.00 93.12 302 THR A N 1
ATOM 2335 C CA . THR A 1 302 ? -12.437 -8.445 22.915 1.00 93.12 302 THR A CA 1
ATOM 2336 C C . THR A 1 302 ? -11.569 -7.348 22.333 1.00 93.12 302 THR A C 1
ATOM 2338 O O . THR A 1 302 ? -12.035 -6.217 22.216 1.00 93.12 302 THR A O 1
ATOM 2341 N N . THR A 1 303 ? -10.322 -7.657 21.999 1.00 93.25 303 THR A N 1
ATOM 2342 C CA . THR A 1 303 ? -9.441 -6.744 21.281 1.00 93.25 303 THR A CA 1
ATOM 2343 C C . THR A 1 303 ? -9.602 -6.994 19.790 1.00 93.25 303 THR A C 1
ATOM 2345 O O . THR A 1 303 ? -9.296 -8.082 19.308 1.00 93.25 303 THR A O 1
ATOM 2348 N N . ILE A 1 304 ? -10.063 -5.986 19.056 1.00 93.38 304 ILE A N 1
ATOM 2349 C CA . ILE A 1 304 ? -10.121 -6.023 17.592 1.00 93.38 304 ILE A CA 1
ATOM 2350 C C . ILE A 1 304 ? -9.368 -4.828 17.025 1.00 93.38 304 ILE A C 1
ATOM 2352 O O . ILE A 1 304 ? -9.258 -3.786 17.667 1.00 93.38 304 ILE A O 1
ATOM 2356 N N . GLU A 1 305 ? -8.867 -4.966 15.812 1.00 93.56 305 GLU A N 1
ATOM 2357 C CA . GLU A 1 305 ? -8.371 -3.844 15.037 1.00 93.56 305 GLU A CA 1
ATOM 2358 C C . GLU A 1 305 ? -9.528 -3.168 14.305 1.00 93.56 305 GLU A C 1
ATOM 2360 O O . GLU A 1 305 ? -10.406 -3.819 13.735 1.00 93.56 305 GLU A O 1
ATOM 2365 N N . LEU A 1 306 ? -9.500 -1.841 14.328 1.00 93.88 306 LEU A N 1
ATOM 2366 C CA . LEU A 1 306 ? -10.299 -0.990 13.471 1.00 93.88 306 LEU A CA 1
ATOM 2367 C C . LEU A 1 306 ? -9.367 -0.303 12.472 1.00 93.88 306 LEU A C 1
ATOM 2369 O O . LEU A 1 306 ? -8.483 0.458 12.863 1.00 93.88 306 LEU A O 1
ATOM 2373 N N . GLU A 1 307 ? -9.609 -0.539 11.190 1.00 94.06 307 GLU A N 1
ATOM 2374 C CA . GLU A 1 307 ? -8.829 -0.022 10.068 1.00 94.06 307 GLU A CA 1
ATOM 2375 C C . GLU A 1 307 ? -9.735 0.809 9.147 1.00 94.06 307 GLU A C 1
ATOM 2377 O O . GLU A 1 307 ? -10.869 0.430 8.846 1.00 94.06 307 GLU A O 1
ATOM 2382 N N . ILE A 1 308 ? -9.243 1.964 8.698 1.00 94.25 308 ILE A N 1
ATOM 2383 C CA . ILE A 1 308 ? -9.898 2.812 7.698 1.00 94.25 308 ILE A CA 1
ATOM 2384 C C . ILE A 1 308 ? -8.990 2.926 6.500 1.00 94.25 308 ILE A C 1
ATOM 2386 O O . ILE A 1 308 ? -7.868 3.399 6.634 1.00 94.25 308 ILE A O 1
ATOM 2390 N N . ASN A 1 309 ? -9.532 2.613 5.330 1.00 92.94 309 ASN A N 1
ATOM 2391 C CA . ASN A 1 309 ? -8.910 2.852 4.040 1.00 92.94 309 ASN A CA 1
ATOM 2392 C C . ASN A 1 309 ? -9.713 3.890 3.264 1.00 92.94 309 ASN A C 1
ATOM 2394 O O . ASN A 1 309 ? -10.905 3.721 3.025 1.00 92.94 309 ASN A O 1
ATOM 2398 N N . ALA A 1 310 ? -9.055 4.955 2.840 1.00 92.69 310 ALA A N 1
ATOM 2399 C CA . ALA A 1 310 ? -9.600 6.024 2.026 1.00 92.69 310 ALA A CA 1
ATOM 2400 C C . ALA A 1 310 ? -8.944 5.984 0.642 1.00 92.69 310 ALA A C 1
ATOM 2402 O O . ALA A 1 310 ? -7.752 6.262 0.490 1.00 92.69 310 ALA A O 1
ATOM 2403 N N . TYR A 1 311 ? -9.739 5.629 -0.362 1.00 90.50 311 TYR A N 1
ATOM 2404 C CA . TYR A 1 311 ? -9.330 5.470 -1.750 1.00 90.50 311 TYR A CA 1
ATOM 2405 C C . TYR A 1 311 ? -9.680 6.712 -2.566 1.00 90.50 311 TYR A C 1
ATOM 2407 O O . TYR A 1 311 ? -10.822 7.176 -2.560 1.00 90.50 311 TYR A O 1
ATOM 2415 N N . TYR A 1 312 ? -8.688 7.214 -3.296 1.00 88.81 312 TYR A N 1
ATOM 2416 C CA . TYR A 1 312 ? -8.817 8.317 -4.240 1.00 88.81 312 TYR A CA 1
ATOM 2417 C C . TYR A 1 312 ? -8.680 7.732 -5.638 1.00 88.81 312 TYR A C 1
ATOM 2419 O O . TYR A 1 312 ? -7.589 7.365 -6.094 1.00 88.81 312 TYR A O 1
ATOM 2427 N N . MET A 1 313 ? -9.824 7.557 -6.280 1.00 83.88 313 MET A N 1
ATOM 2428 C CA . MET A 1 313 ? -9.946 6.841 -7.533 1.00 83.88 313 MET A CA 1
ATOM 2429 C C . MET A 1 313 ? -9.458 7.713 -8.685 1.00 83.88 313 MET A C 1
ATOM 2431 O O . MET A 1 313 ? -9.556 8.939 -8.675 1.00 83.88 313 MET A O 1
ATOM 2435 N N . GLY A 1 314 ? -8.891 7.066 -9.699 1.00 73.81 314 GLY A N 1
ATOM 2436 C CA . GLY A 1 314 ? -8.509 7.740 -10.929 1.00 73.81 314 G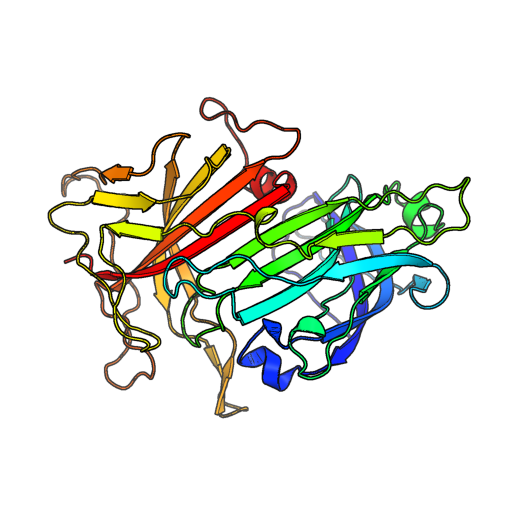LY A CA 1
ATOM 2437 C C . GLY A 1 314 ? -9.692 7.977 -11.873 1.00 73.81 314 GLY A C 1
ATOM 2438 O O . GLY A 1 314 ? -10.799 8.284 -11.446 1.00 73.81 314 GLY A O 1
ATOM 2439 N N . PRO A 1 315 ? -9.503 7.813 -13.193 1.00 64.56 315 PRO A N 1
ATOM 2440 C CA . PRO A 1 315 ? -10.537 8.121 -14.184 1.00 64.56 315 PRO A CA 1
ATOM 2441 C C . PRO A 1 315 ? -11.765 7.191 -14.141 1.00 64.56 315 PRO A C 1
ATOM 2443 O O . PRO A 1 315 ? -12.731 7.433 -14.862 1.00 64.56 315 PRO A O 1
ATOM 2446 N N . LYS A 1 316 ? -11.737 6.114 -13.344 1.00 64.94 316 LYS A N 1
ATOM 2447 C CA . LYS A 1 316 ? -12.881 5.219 -13.134 1.00 64.94 316 LYS A CA 1
ATOM 2448 C C . LYS A 1 316 ? -13.547 5.598 -11.815 1.00 64.94 316 LYS A C 1
ATOM 2450 O O . LYS A 1 316 ? -12.955 5.411 -10.756 1.00 64.94 316 LYS A O 1
ATOM 2455 N N . HIS A 1 317 ? -14.769 6.111 -11.893 1.00 64.62 317 HIS A N 1
ATOM 2456 C CA . HIS A 1 317 ? -15.569 6.406 -10.708 1.00 64.62 317 HIS A CA 1
ATOM 2457 C C . HIS A 1 317 ? -16.065 5.118 -10.051 1.00 64.62 317 HIS A C 1
ATOM 2459 O O . HIS A 1 317 ? -16.402 4.150 -10.740 1.00 64.62 317 HIS A O 1
ATOM 2465 N N . PHE A 1 318 ? -16.114 5.131 -8.722 1.00 68.19 318 PHE A N 1
ATOM 2466 C CA . PHE A 1 318 ? -16.758 4.084 -7.945 1.00 68.19 318 PHE A CA 1
ATOM 2467 C C . PHE A 1 318 ? -18.283 4.285 -7.970 1.00 68.19 318 PHE A C 1
ATOM 2469 O O . PHE A 1 318 ? -18.760 5.407 -7.796 1.00 68.19 318 PHE A O 1
ATOM 2476 N N . ASP A 1 319 ? -19.034 3.209 -8.212 1.00 71.69 319 ASP A N 1
ATOM 2477 C CA . ASP A 1 319 ? -20.501 3.200 -8.223 1.00 71.69 319 ASP A CA 1
ATOM 2478 C C . ASP A 1 319 ? -20.989 2.232 -7.140 1.00 71.69 319 ASP A C 1
ATOM 2480 O O . ASP A 1 319 ? -20.800 1.024 -7.260 1.00 71.69 319 ASP A O 1
ATOM 2484 N N . TYR A 1 320 ? -21.600 2.775 -6.084 1.00 69.88 320 TYR A N 1
ATOM 2485 C CA . TYR A 1 320 ? -22.117 2.002 -4.947 1.00 69.88 320 TYR A CA 1
ATOM 2486 C C . TYR A 1 320 ? -23.308 1.106 -5.321 1.00 69.88 320 TYR A C 1
ATOM 2488 O O . TYR A 1 320 ? -23.628 0.186 -4.575 1.00 69.88 320 TYR A O 1
ATOM 2496 N N . GLU A 1 321 ? -23.960 1.359 -6.459 1.00 72.56 321 GLU A N 1
ATOM 2497 C CA . GLU A 1 321 ? -25.185 0.670 -6.884 1.00 72.56 321 GLU A CA 1
ATOM 2498 C C . GLU A 1 321 ? -24.919 -0.481 -7.870 1.00 72.56 321 GLU A C 1
ATOM 2500 O O . GLU A 1 321 ? -25.857 -1.072 -8.414 1.00 72.56 321 GLU A O 1
ATOM 2505 N N . ARG A 1 322 ? -23.649 -0.799 -8.155 1.00 70.88 322 ARG A N 1
ATOM 2506 C CA . ARG A 1 322 ? -23.263 -1.870 -9.084 1.00 70.88 322 ARG A CA 1
ATOM 2507 C C . ARG A 1 322 ? -22.350 -2.883 -8.417 1.00 70.88 322 ARG A C 1
ATOM 2509 O O . ARG A 1 322 ? -21.477 -2.518 -7.638 1.00 70.88 322 ARG A O 1
ATOM 2516 N N . ASP A 1 323 ? -22.505 -4.145 -8.818 1.00 56.41 323 ASP A N 1
ATOM 2517 C CA . ASP A 1 323 ? -21.554 -5.197 -8.467 1.00 56.41 323 ASP A CA 1
ATOM 2518 C C . ASP A 1 323 ? -20.157 -4.801 -8.957 1.00 56.41 323 ASP A C 1
ATOM 2520 O O . ASP A 1 323 ? -19.939 -4.511 -10.140 1.00 56.41 323 ASP A O 1
ATOM 2524 N N . PHE A 1 324 ? -19.212 -4.775 -8.025 1.00 61.31 324 PHE A N 1
ATOM 2525 C CA . PHE A 1 324 ? -17.833 -4.391 -8.263 1.00 61.31 324 PHE A CA 1
ATOM 2526 C C . PHE A 1 324 ? -16.910 -5.383 -7.554 1.00 61.31 324 PHE A C 1
ATOM 2528 O O . PHE A 1 324 ? -17.126 -5.720 -6.391 1.00 61.31 324 PHE A O 1
ATOM 2535 N N . CYS A 1 325 ? -15.875 -5.850 -8.250 1.00 60.38 325 CYS A N 1
ATOM 2536 C CA . CYS A 1 325 ? -14.867 -6.739 -7.678 1.00 60.38 325 CYS A CA 1
ATOM 2537 C C . CYS A 1 325 ? -13.815 -5.906 -6.935 1.00 60.38 325 CYS A C 1
ATOM 2539 O O . CYS A 1 325 ? -13.249 -4.990 -7.523 1.00 60.38 325 CYS A O 1
ATOM 2541 N N . PHE A 1 326 ? -13.531 -6.199 -5.664 1.00 59.38 326 PHE A N 1
ATOM 2542 C CA . PHE A 1 326 ? -12.575 -5.439 -4.842 1.00 59.38 326 PHE A CA 1
ATOM 2543 C C . PHE A 1 326 ? -11.197 -5.259 -5.511 1.00 59.38 326 PHE A C 1
ATOM 2545 O O . PHE A 1 326 ? -10.552 -4.219 -5.354 1.00 59.38 326 PHE A O 1
ATOM 2552 N N . GLU A 1 327 ? -10.768 -6.230 -6.319 1.00 60.97 327 GLU A N 1
ATOM 2553 C CA . GLU A 1 327 ? -9.537 -6.185 -7.108 1.00 60.97 327 GLU A CA 1
ATOM 2554 C C . GLU A 1 327 ? -9.462 -4.938 -8.004 1.00 60.97 327 GLU A C 1
ATOM 2556 O O . GLU A 1 327 ? -8.387 -4.357 -8.169 1.00 60.97 327 GLU A O 1
ATOM 2561 N N . ASP A 1 328 ? -10.601 -4.460 -8.510 1.00 62.38 328 ASP A N 1
ATOM 2562 C CA . ASP A 1 328 ? -10.673 -3.251 -9.322 1.00 62.38 328 ASP A CA 1
ATOM 2563 C C . ASP A 1 328 ? -10.384 -1.976 -8.491 1.00 62.38 328 ASP A C 1
ATOM 2565 O O . ASP A 1 328 ? -9.905 -0.993 -9.062 1.00 62.38 328 ASP A O 1
ATOM 2569 N N . VAL A 1 329 ? -10.622 -1.943 -7.165 1.00 68.06 329 VAL A N 1
ATOM 2570 C CA . VAL A 1 329 ? -10.369 -0.740 -6.332 1.00 68.06 329 VAL A CA 1
ATOM 2571 C C . VAL A 1 329 ? -8.870 -0.460 -6.295 1.00 68.06 329 VAL A C 1
ATOM 2573 O O . VAL A 1 329 ? -8.420 0.629 -6.654 1.00 68.06 329 VAL A O 1
ATOM 2576 N N . ASN A 1 330 ? -8.082 -1.465 -5.912 1.00 65.56 330 ASN A N 1
ATOM 2577 C CA . ASN A 1 330 ? -6.630 -1.327 -5.793 1.00 65.56 330 ASN A CA 1
ATOM 2578 C C . ASN A 1 330 ? -5.969 -1.079 -7.156 1.00 65.56 330 ASN A C 1
ATOM 2580 O O . ASN A 1 330 ? -4.971 -0.368 -7.236 1.00 65.56 330 ASN A O 1
ATOM 2584 N N . ILE A 1 331 ? -6.540 -1.626 -8.235 1.00 66.31 331 ILE A N 1
ATOM 2585 C CA . ILE A 1 331 ? -6.042 -1.432 -9.602 1.00 66.31 331 ILE A CA 1
ATOM 2586 C C . ILE A 1 331 ? -6.315 -0.017 -10.123 1.00 66.31 331 ILE A C 1
ATOM 2588 O O . ILE A 1 331 ? -5.544 0.478 -10.945 1.00 66.31 331 ILE A O 1
ATOM 2592 N N . HIS A 1 332 ? -7.402 0.633 -9.707 1.00 72.50 332 HIS A N 1
ATOM 2593 C CA . HIS A 1 332 ? -7.819 1.932 -10.251 1.00 72.50 332 HIS A CA 1
ATOM 2594 C C . HIS A 1 332 ? -7.578 3.122 -9.316 1.00 72.50 332 HIS A C 1
ATOM 2596 O O . HIS A 1 332 ? -7.764 4.269 -9.736 1.00 72.50 332 HIS A O 1
ATOM 2602 N N . SER A 1 333 ? -7.153 2.864 -8.082 1.00 79.75 333 SER A N 1
ATOM 2603 C CA . SER A 1 333 ? -6.773 3.898 -7.129 1.00 79.75 333 SER A CA 1
ATOM 2604 C C . SER A 1 333 ? -5.508 4.636 -7.578 1.00 79.75 333 SER A C 1
ATOM 2606 O O . SER A 1 333 ? -4.497 4.022 -7.921 1.00 79.75 333 SER A O 1
ATOM 2608 N N . LEU A 1 334 ? -5.554 5.969 -7.562 1.00 84.25 334 LEU A N 1
ATOM 2609 C CA . LEU A 1 334 ? -4.373 6.820 -7.742 1.00 84.25 334 LEU A CA 1
ATOM 2610 C C . LEU A 1 334 ? -3.688 7.132 -6.419 1.00 84.25 334 LEU A C 1
ATOM 2612 O O . LEU A 1 334 ? -2.558 7.623 -6.407 1.00 84.25 334 LEU A O 1
ATOM 2616 N N . SER A 1 335 ? -4.374 6.948 -5.299 1.00 89.44 335 SER A N 1
ATOM 2617 C CA . SER A 1 335 ? -3.828 7.193 -3.972 1.00 89.44 335 SER A CA 1
ATOM 2618 C C . SER A 1 335 ? -4.693 6.502 -2.925 1.00 89.44 335 SER A C 1
ATOM 2620 O O . SER A 1 335 ? -5.918 6.487 -3.016 1.00 89.44 335 SER A O 1
ATOM 2622 N N . VAL A 1 336 ? -4.053 5.954 -1.905 1.00 90.56 336 VAL A N 1
ATOM 2623 C CA . VAL A 1 336 ? -4.705 5.331 -0.750 1.00 90.56 336 VAL A CA 1
ATOM 2624 C C . VAL A 1 336 ? -4.143 5.952 0.510 1.00 90.56 336 VAL A C 1
ATOM 2626 O O . VAL A 1 336 ? -2.931 6.119 0.638 1.00 90.56 336 VAL A O 1
ATOM 2629 N N . SER A 1 337 ? -5.033 6.287 1.429 1.00 93.50 337 SER A N 1
ATOM 2630 C CA . SER A 1 337 ? -4.699 6.739 2.769 1.00 93.50 337 SER A CA 1
ATOM 2631 C C . SER A 1 337 ? -5.319 5.782 3.771 1.00 93.50 337 SER A C 1
ATOM 2633 O O . SER A 1 337 ? -6.505 5.491 3.661 1.00 93.50 337 SER A O 1
ATOM 2635 N N . GLN A 1 338 ? -4.552 5.299 4.732 1.00 93.12 338 GLN A N 1
ATOM 2636 C CA . GLN A 1 338 ? -4.991 4.304 5.695 1.00 93.12 338 GLN A CA 1
ATOM 2637 C C . GLN A 1 338 ? -4.578 4.713 7.104 1.00 93.12 338 GLN A C 1
ATOM 2639 O O . GLN A 1 338 ? -3.477 5.222 7.311 1.00 93.12 338 GLN A O 1
ATOM 2644 N N . ASP A 1 339 ? -5.435 4.448 8.084 1.00 92.75 339 ASP A N 1
ATOM 2645 C CA . ASP A 1 339 ? -5.011 4.375 9.480 1.00 92.75 339 ASP A CA 1
ATOM 2646 C C . ASP A 1 339 ? -5.689 3.202 10.201 1.00 92.75 339 ASP A C 1
ATOM 2648 O O . ASP A 1 339 ? -6.789 2.794 9.825 1.00 92.75 339 ASP A O 1
ATOM 2652 N N . SER A 1 340 ? -5.050 2.672 11.242 1.00 91.56 340 SER A N 1
ATOM 2653 C CA . SER A 1 340 ? -5.577 1.575 12.058 1.00 91.56 340 SER A CA 1
ATOM 2654 C C . SER A 1 340 ? -5.132 1.684 13.518 1.00 91.56 340 SER A C 1
ATOM 2656 O O . SER A 1 340 ? -4.114 2.305 13.836 1.00 91.56 340 SER A O 1
ATOM 2658 N N . TYR A 1 341 ? -5.928 1.120 14.429 1.00 90.56 341 TYR A N 1
ATOM 2659 C CA . TYR A 1 341 ? -5.568 0.930 15.841 1.00 90.56 341 TYR A CA 1
ATOM 2660 C C . TYR A 1 341 ? -6.430 -0.164 16.492 1.00 90.56 341 TYR A C 1
ATOM 2662 O O . TYR A 1 341 ? -7.475 -0.550 15.964 1.00 90.56 341 TYR A O 1
ATOM 2670 N N . LEU A 1 342 ? -6.008 -0.652 17.661 1.00 92.12 342 LEU A N 1
ATOM 2671 C CA . LEU A 1 342 ? -6.772 -1.623 18.445 1.00 92.12 342 LEU A CA 1
ATOM 2672 C C . LEU A 1 342 ? -7.857 -0.938 19.277 1.00 92.12 342 LEU A C 1
ATOM 2674 O O . LEU A 1 342 ? -7.608 0.076 19.926 1.00 92.12 342 LEU A O 1
ATOM 2678 N N . ILE A 1 343 ? -9.040 -1.536 19.329 1.00 93.50 343 ILE A N 1
ATOM 2679 C CA . ILE A 1 343 ? -10.171 -1.124 20.165 1.00 93.50 343 ILE A CA 1
ATOM 2680 C C . ILE A 1 343 ? -10.686 -2.293 20.990 1.00 93.50 343 ILE A C 1
ATOM 2682 O O . ILE A 1 343 ? -10.443 -3.460 20.683 1.00 93.50 343 ILE A O 1
ATOM 2686 N N . SER A 1 344 ? -11.442 -1.960 22.030 1.00 93.31 344 SER A N 1
ATOM 2687 C CA . SER A 1 344 ? -12.193 -2.941 22.803 1.00 93.31 344 SER A CA 1
ATOM 2688 C C . SER A 1 344 ? -13.648 -2.997 22.330 1.00 93.31 344 SER A C 1
ATOM 2690 O O . SER A 1 344 ? -14.275 -1.969 22.063 1.00 93.31 344 SER A O 1
ATOM 2692 N N . VAL A 1 345 ? -14.206 -4.204 22.242 1.00 90.31 345 VAL A N 1
ATOM 2693 C CA . VAL A 1 345 ? -15.614 -4.456 21.874 1.00 90.31 345 VAL A CA 1
ATOM 2694 C C . VAL A 1 345 ? -16.476 -4.945 23.038 1.00 90.31 345 VAL A C 1
ATOM 2696 O O . VAL A 1 345 ? -17.436 -5.683 22.834 1.00 90.31 345 VAL A O 1
ATOM 2699 N N . LYS A 1 346 ? -16.158 -4.506 24.258 1.00 84.25 346 LYS A N 1
ATOM 2700 C CA . LYS A 1 346 ? -16.992 -4.719 25.454 1.00 84.25 346 LYS A CA 1
ATOM 2701 C C . LYS A 1 346 ? -17.916 -3.551 25.759 1.00 84.25 346 LYS A C 1
ATOM 2703 O O . LYS A 1 346 ? -17.501 -2.392 25.525 1.00 84.25 346 LYS A O 1
#

Sequence (346 aa):
SRFSLDKLEPGKYLIFALAGAGGNILAASQNPYELKFKPMALGIKEIEVRAGETVDIDLPLQIDLRTNTDDARLHFGQLPTDPKTGQALPMGLVLPMIRTGKGYIFLDVNSEWNLPNFSNPISLIFPRAVDEVLTSLGLSVDPMVVGLAARRAVSGFDLPGISTRVSHIVFDKSSTATPAVYMNDGAQWPSLPKFVTPEPPQSEALDAVGGNLYPSRKIAWEMKSDADLTILRLNYMTPPIHNKILNSDIGASQAHLLWEIYVPSPYREVVLPSLSEQAPDYPVLVNYEPTTKDAAYQYDETTIELEINAYYMGPKHFDYERDFCFEDVNIHSLSVSQDSYLISVK

Foldseek 3Di:
DDDDDPDDDFFKDKDKDFDFDWDPVVVCQQFVLSTWTATFFMFIDIDTDDPPDDDDDDGDRPFGQVPQWAKAKEDAADAAADPVPRHHFLGKWKWKWWQWVVGIDTGIIDSLVNDPPDDDIDMDIDGDQVPPVSVVVNTGGWIKMKMKGAHTDQAADDGFWIKIAMDTWDDDPVDPDHHYHYNHHNVPIFHAKAWDPPAFFPDPDSQGAGEECPDQQKTFTDGPDAFLKKKKFKWAWDHADQDPVVRDGGHHIDTHTLDIDIDGPPDGMDRDDDDDPPDPPHRDQFRPDADDPPDPHGRHRFKIKIKMKGFHFDPDHDDPPDDDDPVVRVRGGRMITMGMHIYGHD

Secondary structure (DSSP, 8-state):
------SPPSEEEEEEEEEEEEE-HHHHTT-GGG-EEEEEEEEEEEEEE-TT----------EETTTSEEEEEEEE--PPBPTTTSSBPSEEEEEEEEE-SS-EEE--BB-GGGSTT--SPEEEEEE-TT-HHHHHTT---EEEEEEEEEPPP-TTS---SEEEEEEE----TT--SPPEEEE--GGGSPPPPEEEESPPPS--STT-EEEE-TTT-EEEEE-SS--SEEEEEEEEEEPPEEETTTTEEESPPEEEEEEEEEEETT--EEEPPP--TT-TT----S-SSPPPTTSSS---TTEEEEEEEEEEE-SS---TTS---THHHHHHEEEEEEEEEEEE--